Protein AF-A0A535S338-F1 (afdb_monomer_lite)

Radius of gyration: 19.06 Å; chains: 1; bounding box: 44×54×46 Å

Secondary structure (DSSP, 8-state):
----------HHHHHHHHHHHHHTT--SEEEEEEES--S---TT-HHHHHTTT--PPPPPHHHHHHHHHHHHHHT--EEEEEES-GGGGHHHHHHHHHHHHHTT-EEEEEE-STT--PPTTTSTTEEEEEE--SSHHHHHHHT-EETTTTEEHHHHHHHHHTT-TTEEEE----TTTTTS---TT-GGGGS-EE-TTS-EE---TT-TT--TTS---HHHHHHHHHHHT-HHHHTT--

Structure (mmCIF, N/CA/C/O backbone):
data_AF-A0A535S338-F1
#
_entry.id   AF-A0A535S338-F1
#
loop_
_atom_site.group_PDB
_atom_site.id
_atom_site.type_symbol
_atom_site.label_atom_id
_atom_site.label_alt_id
_atom_site.label_comp_id
_atom_site.label_asym_id
_atom_site.label_entity_id
_atom_site.label_seq_id
_atom_site.pdbx_PDB_ins_code
_atom_site.Cartn_x
_atom_site.Cartn_y
_atom_site.Cartn_z
_atom_site.occupancy
_atom_site.B_iso_or_equiv
_atom_site.auth_seq_id
_atom_site.auth_comp_id
_atom_site.auth_asym_id
_atom_site.auth_atom_id
_atom_site.pdbx_PDB_model_num
ATOM 1 N N . MET A 1 1 ? -2.865 -36.374 25.798 1.00 32.81 1 MET A N 1
ATOM 2 C CA . MET A 1 1 ? -2.861 -35.028 26.410 1.00 32.81 1 MET A CA 1
ATOM 3 C C . MET A 1 1 ? -3.926 -34.202 25.699 1.00 32.81 1 MET A C 1
ATOM 5 O O . MET A 1 1 ? -3.938 -34.186 24.476 1.00 32.81 1 MET A O 1
ATOM 9 N N . LYS A 1 2 ? -4.914 -33.691 26.443 1.00 25.09 2 LYS A N 1
ATOM 10 C CA . LYS A 1 2 ? -6.114 -33.030 25.906 1.00 25.09 2 LYS A CA 1
ATOM 11 C C . LYS A 1 2 ? -5.721 -31.707 25.240 1.00 25.09 2 LYS A C 1
ATOM 13 O O . LYS A 1 2 ? -5.134 -30.851 25.890 1.00 25.09 2 LYS A O 1
ATOM 18 N N . TRP A 1 3 ? -6.045 -31.568 23.961 1.00 24.05 3 TRP A N 1
ATOM 19 C CA . TRP A 1 3 ? -5.834 -30.353 23.181 1.00 24.05 3 TRP A CA 1
ATOM 20 C C . TRP A 1 3 ? -6.847 -29.293 23.627 1.00 24.05 3 TRP A C 1
ATOM 22 O O . TRP A 1 3 ? -8.043 -29.445 23.384 1.00 24.05 3 TRP A O 1
ATOM 32 N N . SER A 1 4 ? -6.395 -28.241 24.316 1.00 28.64 4 SER A N 1
ATOM 33 C CA . SER A 1 4 ? -7.237 -27.080 24.611 1.00 28.64 4 SER A CA 1
ATOM 34 C C . SER A 1 4 ? -7.263 -26.161 23.389 1.00 28.64 4 SER A C 1
ATOM 36 O O . SER A 1 4 ? -6.314 -25.427 23.116 1.00 28.64 4 SER A O 1
ATOM 38 N N . THR A 1 5 ? -8.354 -26.221 22.638 1.00 34.78 5 THR A N 1
ATOM 39 C CA . THR A 1 5 ? -8.668 -25.315 21.533 1.00 34.78 5 THR A CA 1
ATOM 40 C C . THR A 1 5 ? -8.962 -23.913 22.077 1.00 34.78 5 THR A C 1
ATOM 42 O O . THR A 1 5 ? -10.047 -23.675 22.606 1.00 34.78 5 THR A O 1
ATOM 45 N N . ASN A 1 6 ? -8.017 -22.979 21.951 1.00 34.41 6 ASN A N 1
ATOM 46 C CA . ASN A 1 6 ? -8.313 -21.544 22.052 1.00 34.41 6 ASN A CA 1
ATOM 47 C C . ASN A 1 6 ? -8.898 -21.073 20.702 1.00 34.41 6 ASN A C 1
ATOM 49 O O . ASN A 1 6 ? -8.512 -21.600 19.655 1.00 34.41 6 ASN A O 1
ATOM 53 N N . PRO A 1 7 ? -9.867 -20.144 20.684 1.00 41.91 7 PRO A N 1
ATOM 54 C CA . PRO A 1 7 ? -10.940 -20.169 19.712 1.00 41.91 7 PRO A CA 1
ATOM 55 C C . PRO A 1 7 ? -10.502 -19.475 18.429 1.00 41.91 7 PRO A C 1
ATOM 57 O O . PRO A 1 7 ? -10.406 -18.251 18.346 1.00 41.91 7 PRO A O 1
ATOM 60 N N . VAL A 1 8 ? -10.305 -20.260 17.377 1.00 45.19 8 VAL A N 1
ATOM 61 C CA . VAL A 1 8 ? -10.686 -19.781 16.052 1.00 45.19 8 VAL A CA 1
ATOM 62 C C . VAL A 1 8 ? -12.183 -19.522 16.175 1.00 45.19 8 VAL A C 1
ATOM 64 O O . VAL A 1 8 ? -12.925 -20.455 16.486 1.00 45.19 8 VAL A O 1
ATOM 67 N N . LEU A 1 9 ? -12.622 -18.262 16.060 1.00 43.53 9 LEU A N 1
ATOM 68 C CA . LEU A 1 9 ? -14.045 -17.942 15.946 1.00 43.53 9 LEU A CA 1
ATOM 69 C C . LEU A 1 9 ? -14.615 -18.928 14.936 1.00 43.53 9 LEU A C 1
ATOM 71 O O . LEU A 1 9 ? -14.209 -18.925 13.774 1.00 43.53 9 LEU A O 1
ATOM 75 N N . SER A 1 10 ? -15.453 -19.844 15.423 1.00 47.91 10 SER A N 1
ATOM 76 C CA . SER A 1 10 ? -15.969 -20.920 14.594 1.00 47.91 10 SER A CA 1
ATOM 77 C C . SER A 1 10 ? -16.550 -20.291 13.326 1.00 47.91 10 SER A C 1
ATOM 79 O O . SER A 1 10 ? -17.148 -19.217 13.381 1.00 47.91 10 SER A O 1
ATOM 81 N N . PHE A 1 11 ? -16.357 -20.924 12.171 1.00 53.56 11 PHE A N 1
ATOM 82 C CA . PHE A 1 11 ? -16.900 -20.478 10.881 1.00 53.56 11 PHE A CA 1
ATOM 83 C C . PHE A 1 11 ? -18.348 -19.903 10.951 1.00 53.56 11 PHE A C 1
ATOM 85 O O . PHE A 1 11 ? -18.631 -18.904 10.281 1.00 53.56 11 PHE A O 1
ATOM 92 N N . PRO A 1 12 ? -19.259 -20.439 11.799 1.00 57.72 12 PRO A N 1
ATOM 93 C CA . PRO A 1 12 ? -20.565 -19.839 12.094 1.00 57.72 12 PRO A CA 1
ATOM 94 C C . PRO A 1 12 ? -20.541 -18.410 12.664 1.00 57.72 12 PRO A C 1
ATOM 96 O O . PRO A 1 12 ? -21.378 -17.594 12.289 1.00 57.72 12 PRO A O 1
ATOM 99 N N . LEU A 1 13 ? -19.602 -18.081 13.554 1.00 58.56 13 LEU A N 1
ATOM 100 C CA . LEU A 1 13 ? -19.488 -16.767 14.198 1.00 58.56 13 LEU A CA 1
ATOM 101 C C . LEU A 1 13 ? -18.975 -15.693 13.235 1.00 58.56 13 LEU A C 1
ATOM 103 O O . LEU A 1 13 ? -19.454 -14.562 13.284 1.00 58.56 13 LEU A O 1
ATOM 107 N N . ILE A 1 14 ? -18.070 -16.047 12.318 1.00 61.25 14 ILE A N 1
ATOM 108 C CA . ILE A 1 14 ? -17.646 -15.153 11.228 1.00 61.25 14 ILE A CA 1
ATOM 109 C C . ILE A 1 14 ? -18.831 -14.877 10.295 1.00 61.25 14 ILE A C 1
ATOM 111 O O . ILE A 1 14 ? -19.114 -13.721 9.987 1.00 61.25 14 ILE A O 1
ATOM 115 N N . ARG A 1 15 ? -19.595 -15.913 9.913 1.00 64.62 15 ARG A N 1
ATOM 116 C CA . ARG A 1 15 ? -20.828 -15.741 9.124 1.00 64.62 15 ARG A CA 1
ATOM 117 C C . ARG A 1 15 ? -21.867 -14.881 9.837 1.00 64.62 15 ARG A C 1
ATOM 119 O O . ARG A 1 15 ? -22.491 -14.042 9.199 1.00 64.62 15 ARG A O 1
ATOM 126 N N . LEU A 1 16 ? -22.034 -15.053 11.147 1.00 67.50 16 LEU A N 1
ATOM 127 C CA . LEU A 1 16 ? -22.943 -14.236 11.946 1.00 67.50 16 LEU A CA 1
ATOM 128 C C . LEU A 1 16 ? -22.477 -12.776 12.016 1.00 67.50 16 LEU A C 1
ATOM 130 O O . LEU A 1 16 ? -23.304 -11.875 11.914 1.00 67.50 16 LEU A O 1
ATOM 134 N N . ALA A 1 17 ? -21.173 -12.530 12.159 1.00 65.31 17 ALA A N 1
ATOM 135 C CA . ALA A 1 17 ? -20.603 -11.186 12.156 1.00 65.31 17 ALA A CA 1
ATOM 136 C C . ALA A 1 17 ? -20.783 -10.492 10.795 1.00 65.31 17 ALA A C 1
ATOM 138 O O . ALA A 1 17 ? -21.220 -9.343 10.763 1.00 65.31 17 ALA A O 1
ATOM 139 N N . LEU A 1 18 ? -20.533 -11.201 9.687 1.00 65.44 18 LEU A N 1
ATOM 140 C CA . LEU A 1 18 ? -20.769 -10.707 8.324 1.00 65.44 18 LEU A CA 1
ATOM 141 C C . LEU A 1 18 ? -22.258 -10.426 8.079 1.00 65.44 18 LEU A C 1
ATOM 143 O O . LEU A 1 18 ? -22.614 -9.328 7.662 1.00 65.44 18 LEU A O 1
ATOM 147 N N . TRP A 1 19 ? -23.141 -11.355 8.452 1.00 67.00 19 TRP A N 1
ATOM 148 C CA . TRP A 1 19 ? -24.592 -11.176 8.345 1.00 67.00 19 TRP A CA 1
ATOM 149 C C . TRP A 1 19 ? -25.104 -10.004 9.195 1.00 67.00 19 TRP A C 1
ATOM 151 O O . TRP A 1 19 ? -25.947 -9.226 8.752 1.00 67.00 19 TRP A O 1
ATOM 161 N N . GLN A 1 20 ? -24.590 -9.828 10.418 1.00 62.34 20 GLN A N 1
ATOM 162 C CA . GLN A 1 20 ? -24.934 -8.675 11.253 1.00 62.34 20 GLN A CA 1
ATOM 163 C C . GLN A 1 20 ? -24.392 -7.365 10.674 1.00 62.34 20 GLN A C 1
ATOM 165 O O . GLN A 1 20 ? -25.070 -6.344 10.792 1.00 62.34 20 GLN A O 1
ATOM 170 N N . ALA A 1 21 ? -23.205 -7.374 10.062 1.00 64.44 21 ALA A N 1
ATOM 171 C CA . ALA A 1 21 ? -22.640 -6.210 9.386 1.00 64.44 21 ALA A CA 1
ATOM 172 C C . ALA A 1 21 ? -23.494 -5.799 8.175 1.00 64.44 21 ALA A C 1
ATOM 174 O O . ALA A 1 21 ? -23.860 -4.626 8.070 1.00 64.44 21 ALA A O 1
ATOM 175 N N . GLU A 1 22 ? -23.904 -6.760 7.342 1.00 66.56 22 GLU A N 1
ATOM 176 C CA . GLU A 1 22 ? -24.803 -6.549 6.200 1.00 66.56 22 GLU A CA 1
ATOM 177 C C . GLU A 1 22 ? -26.181 -6.046 6.649 1.00 66.56 22 GLU A C 1
ATOM 179 O O . GLU A 1 22 ? -26.645 -4.995 6.204 1.00 66.56 22 GLU A O 1
ATOM 184 N N . LYS A 1 23 ? -26.818 -6.733 7.608 1.00 68.12 23 LYS A N 1
ATOM 185 C CA . LYS A 1 23 ? -28.174 -6.399 8.067 1.00 68.12 23 LYS A CA 1
ATOM 186 C C . LYS A 1 23 ? -28.236 -5.077 8.835 1.00 68.12 23 LYS A C 1
ATOM 188 O O . LYS A 1 23 ? -29.243 -4.376 8.765 1.00 68.12 23 LYS A O 1
ATOM 193 N N . ARG A 1 24 ? -27.171 -4.711 9.562 1.00 66.44 24 ARG A N 1
ATOM 194 C CA . ARG A 1 24 ? -27.081 -3.433 10.295 1.00 66.44 24 ARG A CA 1
ATOM 195 C C . ARG A 1 24 ? -26.400 -2.314 9.501 1.00 66.44 24 ARG A C 1
ATOM 197 O O . ARG A 1 24 ? -26.227 -1.231 10.057 1.00 66.44 24 ARG A O 1
ATOM 204 N N . LYS A 1 25 ? -26.019 -2.548 8.237 1.00 67.94 25 LYS A N 1
ATOM 205 C CA . LYS A 1 25 ? -25.300 -1.584 7.380 1.00 67.94 25 LYS A CA 1
ATOM 206 C C . LYS A 1 25 ? -24.066 -0.982 8.074 1.00 67.94 25 LYS A C 1
ATOM 208 O O . LYS A 1 25 ? -23.826 0.226 8.004 1.00 67.94 25 LYS A O 1
ATOM 213 N N . ARG A 1 26 ? -23.314 -1.814 8.803 1.00 73.31 26 ARG A N 1
ATOM 214 C CA . ARG A 1 26 ? -22.102 -1.403 9.528 1.00 73.31 26 ARG A CA 1
ATOM 215 C C . ARG A 1 26 ? -20.883 -1.785 8.691 1.00 73.31 26 ARG A C 1
ATOM 217 O O . ARG A 1 26 ? -20.565 -2.971 8.644 1.00 73.31 26 ARG A O 1
ATOM 224 N N . PRO A 1 27 ? -20.211 -0.830 8.025 1.00 78.88 27 PRO A N 1
ATOM 225 C CA . PRO A 1 27 ? -19.015 -1.158 7.265 1.00 78.88 27 PRO A CA 1
ATOM 226 C C . PRO A 1 27 ? -17.934 -1.637 8.236 1.00 78.88 27 PRO A C 1
ATOM 228 O O . PRO A 1 27 ? -17.641 -0.955 9.213 1.00 78.88 27 PRO A O 1
ATOM 231 N N . LEU A 1 28 ? -17.365 -2.817 7.992 1.00 84.12 28 LEU A N 1
ATOM 232 C CA . LEU A 1 28 ? -16.195 -3.301 8.734 1.00 84.12 28 LEU A CA 1
ATOM 233 C C . LEU A 1 28 ? -14.912 -2.613 8.242 1.00 84.12 28 LEU A C 1
ATOM 235 O O . LEU A 1 28 ? -13.992 -2.355 9.023 1.00 84.12 28 LEU A O 1
ATOM 239 N N . ILE A 1 29 ? -14.890 -2.299 6.947 1.00 88.12 29 ILE A N 1
ATOM 240 C CA . ILE A 1 29 ? -13.764 -1.740 6.208 1.00 88.12 29 ILE A CA 1
ATOM 241 C C . ILE A 1 29 ? -14.199 -0.406 5.598 1.00 88.12 29 ILE A C 1
ATOM 243 O O . ILE A 1 29 ? -15.296 -0.313 5.046 1.00 88.12 29 ILE A O 1
ATOM 247 N N . ALA A 1 30 ? -13.336 0.603 5.677 1.00 90.06 30 ALA A N 1
ATOM 248 C CA . ALA A 1 30 ? -13.483 1.852 4.941 1.00 90.06 30 ALA A CA 1
ATOM 249 C C . ALA A 1 30 ? -12.208 2.150 4.154 1.00 90.06 30 ALA A C 1
ATOM 251 O O . ALA A 1 30 ? -11.110 1.961 4.675 1.00 90.06 30 ALA A O 1
ATOM 252 N N . SER A 1 31 ? -12.367 2.650 2.931 1.00 93.12 31 SER A N 1
ATOM 253 C CA . SER A 1 31 ? -11.277 3.193 2.122 1.00 93.12 31 SER A CA 1
ATOM 254 C C . SER A 1 31 ? -11.396 4.709 2.090 1.00 93.12 31 SER A C 1
ATOM 256 O O . SER A 1 31 ? -12.451 5.236 1.743 1.00 93.12 31 SER A O 1
ATOM 258 N N . ILE A 1 32 ? -10.332 5.396 2.490 1.00 94.38 32 ILE A N 1
ATOM 259 C CA . ILE A 1 32 ? -10.230 6.850 2.527 1.00 94.38 32 ILE A CA 1
ATOM 260 C C . ILE A 1 32 ? -9.194 7.255 1.483 1.00 94.38 32 ILE A C 1
ATOM 262 O O . ILE A 1 32 ? -8.032 6.847 1.557 1.00 94.38 32 ILE A O 1
ATOM 266 N N . ASN A 1 33 ? -9.635 8.055 0.517 1.00 93.25 33 ASN A N 1
ATOM 267 C CA . ASN A 1 33 ? -8.760 8.661 -0.475 1.00 93.25 33 ASN A CA 1
ATOM 268 C C . ASN A 1 33 ? -8.026 9.818 0.199 1.00 93.25 33 ASN A C 1
ATOM 270 O O . ASN A 1 33 ? -8.648 10.801 0.592 1.00 93.25 33 ASN A O 1
ATOM 274 N N . VAL A 1 34 ? -6.719 9.669 0.385 1.00 93.88 34 VAL A N 1
ATOM 275 C CA . VAL A 1 34 ? -5.881 10.673 1.051 1.00 93.88 34 VAL A CA 1
ATOM 276 C C . VAL A 1 34 ? -5.618 11.851 0.125 1.00 93.88 34 VAL A C 1
ATOM 278 O O . VAL A 1 34 ? -5.618 12.998 0.560 1.00 93.88 34 VAL A O 1
ATOM 281 N N . VAL A 1 35 ? -5.357 11.546 -1.145 1.00 90.69 35 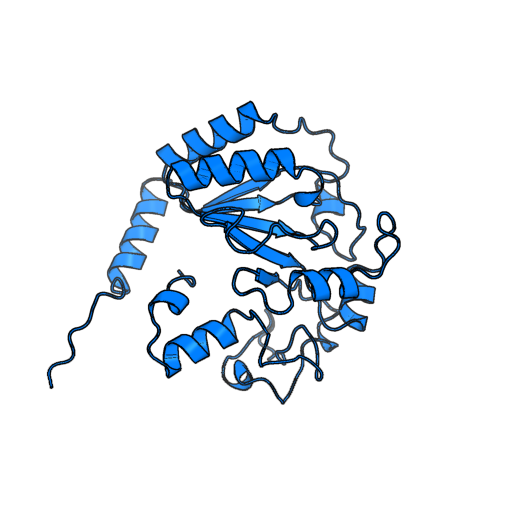VAL A N 1
ATOM 282 C CA . VAL A 1 35 ? -4.864 12.499 -2.134 1.00 90.69 35 VAL A CA 1
ATOM 283 C C . VAL A 1 35 ? -5.162 11.978 -3.540 1.00 90.69 35 VAL A C 1
ATOM 285 O O . VAL A 1 35 ? -5.090 10.766 -3.777 1.00 90.69 35 VAL A O 1
ATOM 288 N N . ASN A 1 36 ? -5.463 12.868 -4.489 1.00 89.06 36 ASN A N 1
ATOM 289 C CA . ASN A 1 36 ? -5.729 12.466 -5.879 1.00 89.06 36 ASN A CA 1
ATOM 290 C C . ASN A 1 36 ? -4.453 12.368 -6.729 1.00 89.06 36 ASN A C 1
ATOM 292 O O . ASN A 1 36 ? -4.384 11.560 -7.660 1.00 89.06 36 ASN A O 1
ATOM 296 N N . ARG A 1 37 ? -3.422 13.155 -6.400 1.00 87.62 37 ARG A N 1
ATOM 297 C CA . ARG A 1 37 ? -2.137 13.174 -7.118 1.00 87.62 37 ARG A CA 1
ATOM 298 C C . ARG A 1 37 ? -1.281 11.939 -6.824 1.00 87.62 37 ARG A C 1
ATOM 300 O O . ARG A 1 37 ? -1.300 11.375 -5.735 1.00 87.62 37 ARG A O 1
ATOM 307 N N . CYS A 1 38 ? -0.496 11.541 -7.820 1.00 91.50 38 CYS A N 1
ATOM 308 C CA . CYS A 1 38 ? 0.479 10.455 -7.748 1.00 91.50 38 CYS A CA 1
ATOM 309 C C . CYS A 1 38 ? 1.743 10.870 -8.511 1.00 91.50 38 CYS A C 1
ATOM 311 O O . CYS A 1 38 ? 1.644 11.562 -9.524 1.00 91.50 38 CYS A O 1
ATOM 313 N N . ASN A 1 39 ? 2.916 10.425 -8.062 1.00 92.12 39 ASN A N 1
ATOM 314 C CA . ASN A 1 39 ? 4.194 10.650 -8.746 1.00 92.12 39 ASN A CA 1
ATOM 315 C C . ASN A 1 39 ? 4.427 9.719 -9.951 1.00 92.12 39 ASN A C 1
ATOM 317 O O . ASN A 1 39 ? 5.327 9.972 -10.747 1.00 92.12 39 ASN A O 1
ATOM 321 N N . LEU A 1 40 ? 3.631 8.654 -10.105 1.00 93.25 40 LEU A N 1
ATOM 322 C CA . LEU A 1 40 ? 3.783 7.663 -11.175 1.00 93.25 40 LEU A CA 1
ATOM 323 C C . LEU A 1 40 ? 2.668 7.761 -12.228 1.00 93.25 40 LEU A C 1
ATOM 325 O O . LEU A 1 40 ? 1.599 8.326 -11.993 1.00 93.25 40 LEU A O 1
ATOM 329 N N . HIS A 1 41 ? 2.905 7.164 -13.398 1.00 91.19 41 HIS A N 1
ATOM 330 C CA . HIS A 1 41 ? 1.938 7.031 -14.498 1.00 91.19 41 HIS A CA 1
ATOM 331 C C . HIS A 1 41 ? 1.798 5.560 -14.909 1.00 91.19 41 HIS A C 1
ATOM 333 O O . HIS A 1 41 ? 2.089 5.183 -16.042 1.00 91.19 41 HIS A O 1
ATOM 339 N N . CYS A 1 42 ? 1.404 4.707 -13.958 1.00 91.88 42 CYS A N 1
ATOM 340 C CA . CYS A 1 42 ? 1.402 3.261 -14.165 1.00 91.88 42 CYS A CA 1
ATOM 341 C C . CYS A 1 42 ? 0.488 2.835 -15.329 1.00 91.88 42 CYS A C 1
ATOM 343 O O . CYS A 1 42 ? -0.644 3.312 -15.472 1.00 91.88 42 CYS A O 1
ATOM 345 N N . ALA A 1 43 ? 0.945 1.864 -16.115 1.00 89.62 43 ALA A N 1
ATOM 346 C CA . ALA A 1 43 ? 0.170 1.252 -17.178 1.00 89.62 43 ALA A CA 1
ATOM 347 C C . ALA A 1 43 ? -1.074 0.555 -16.600 1.00 89.62 43 ALA A C 1
ATOM 349 O O . ALA A 1 43 ? -0.984 -0.308 -15.730 1.00 89.62 43 ALA A O 1
ATOM 350 N N . GLY A 1 44 ? -2.258 0.940 -17.087 1.00 83.12 44 GLY A N 1
ATOM 351 C CA . GLY A 1 44 ? -3.527 0.380 -16.611 1.00 83.12 44 GLY A CA 1
ATOM 352 C C . GLY A 1 44 ? -4.012 0.927 -15.262 1.00 83.12 44 GLY A C 1
ATOM 353 O O . GLY A 1 44 ? -4.953 0.368 -14.704 1.00 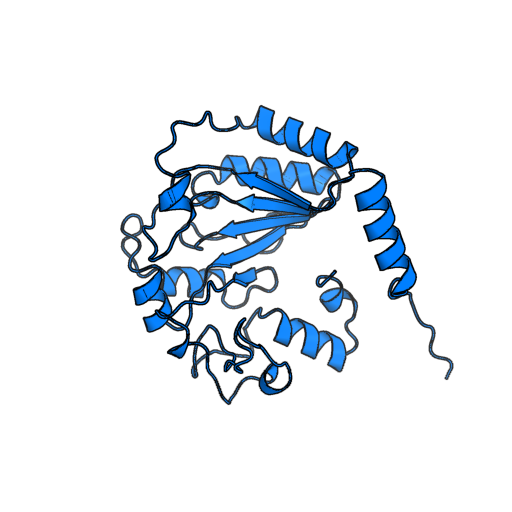83.12 44 GLY A O 1
ATOM 354 N N . CYS A 1 45 ? -3.426 2.015 -14.749 1.00 87.12 45 CYS A N 1
ATOM 355 C CA . CYS A 1 45 ? -3.880 2.658 -13.516 1.00 87.12 45 CYS A CA 1
ATOM 356 C C . CYS A 1 45 ? -5.326 3.156 -13.647 1.00 87.12 45 CYS A C 1
ATOM 358 O O . CYS A 1 45 ? -5.596 4.077 -14.421 1.00 87.12 45 CYS A O 1
ATOM 360 N N . TYR A 1 46 ? -6.250 2.574 -12.876 1.00 81.81 46 TYR A N 1
ATOM 361 C CA . TYR A 1 46 ? -7.636 3.046 -12.843 1.00 81.81 46 TYR A CA 1
ATOM 362 C C . TYR A 1 46 ? -7.707 4.480 -12.301 1.00 81.81 46 TYR A C 1
ATOM 364 O O . TYR A 1 46 ? -8.380 5.313 -12.891 1.00 81.81 46 TYR A O 1
ATOM 372 N N . TRP A 1 47 ? -6.906 4.800 -11.279 1.00 83.75 47 TRP A N 1
ATOM 373 C CA . TRP A 1 47 ? -6.891 6.115 -10.634 1.00 83.75 47 TRP A CA 1
ATOM 374 C C . TRP A 1 47 ? -6.565 7.255 -11.599 1.00 83.75 47 TRP A C 1
ATOM 376 O O . TRP A 1 47 ? -7.228 8.286 -11.607 1.00 83.75 47 TRP A O 1
ATOM 386 N N . THR A 1 48 ? -5.565 7.056 -12.465 1.00 79.62 48 THR A N 1
ATOM 387 C CA . THR A 1 48 ? -5.205 8.049 -13.493 1.00 79.62 48 THR A CA 1
ATOM 388 C C . THR A 1 48 ? -6.323 8.247 -14.515 1.00 79.62 48 THR A C 1
ATOM 390 O O . THR A 1 48 ? -6.458 9.341 -15.040 1.00 79.62 48 THR A O 1
ATOM 393 N N . LYS A 1 49 ? -7.130 7.215 -14.784 1.00 74.00 49 LYS A N 1
ATOM 394 C CA . LYS A 1 49 ? -8.220 7.277 -15.764 1.00 74.00 49 LYS A CA 1
ATOM 395 C C . LYS A 1 49 ? -9.519 7.860 -15.215 1.00 74.00 49 LYS A C 1
ATOM 397 O O . LYS A 1 49 ? -10.341 8.277 -16.020 1.00 74.00 49 LYS A O 1
ATOM 402 N N . THR A 1 50 ? -9.739 7.803 -13.902 1.00 72.44 50 THR A N 1
ATOM 403 C CA . THR A 1 50 ? -11.042 8.141 -13.309 1.00 72.44 50 THR A CA 1
ATOM 404 C C . THR A 1 50 ? -10.992 9.270 -12.293 1.00 72.44 50 THR A C 1
ATOM 406 O O . THR A 1 50 ? -11.952 10.011 -12.212 1.00 72.44 50 THR A O 1
ATOM 409 N N . GLU A 1 51 ? -9.911 9.424 -11.522 1.00 73.38 51 GLU A N 1
ATOM 410 C CA . GLU A 1 51 ? -9.910 10.336 -10.362 1.00 73.38 51 GLU A CA 1
ATOM 411 C C . GLU A 1 51 ? -8.808 11.406 -10.409 1.00 73.38 51 GLU A C 1
ATOM 413 O O . GLU A 1 51 ? -8.959 12.471 -9.822 1.00 73.38 51 GLU A O 1
ATOM 418 N N . ARG A 1 52 ? -7.667 11.149 -11.069 1.00 73.25 52 ARG A N 1
ATOM 419 C CA . ARG A 1 52 ? -6.466 12.005 -10.955 1.00 73.25 52 ARG A CA 1
ATOM 420 C C . ARG A 1 52 ? -6.655 13.433 -11.476 1.00 73.25 52 ARG A C 1
ATOM 422 O O . ARG A 1 52 ? -6.003 14.337 -10.964 1.00 73.25 52 ARG A O 1
ATOM 429 N N . GLU A 1 53 ? -7.476 13.606 -12.506 1.00 70.56 53 GLU A N 1
ATOM 430 C CA . GLU A 1 53 ? -7.749 14.905 -13.138 1.00 70.56 53 GLU A CA 1
ATOM 431 C C . GLU A 1 53 ? -9.001 15.581 -12.571 1.00 70.56 53 GLU A C 1
ATOM 433 O O . GLU A 1 53 ? -9.315 16.709 -12.945 1.00 70.56 53 GLU A O 1
ATOM 438 N N . GLU A 1 54 ? -9.719 14.914 -11.666 1.00 71.81 54 GLU A N 1
ATOM 439 C CA . GLU A 1 54 ? -10.888 15.512 -11.046 1.00 71.81 54 GLU A CA 1
ATOM 440 C C . GLU A 1 54 ? -10.457 16.471 -9.933 1.00 71.81 54 GLU A C 1
ATOM 442 O O . GLU A 1 54 ? -9.805 16.079 -8.957 1.00 71.81 54 GLU A O 1
ATOM 447 N N . ASP A 1 55 ? -10.856 17.734 -10.083 1.00 67.44 55 ASP A N 1
ATOM 448 C CA . ASP A 1 55 ? -10.700 18.779 -9.074 1.00 67.44 55 ASP A CA 1
ATOM 449 C C . ASP A 1 55 ? -11.704 18.543 -7.938 1.00 67.44 55 ASP A C 1
ATOM 451 O O . ASP A 1 55 ? -12.792 19.119 -7.881 1.00 67.44 55 ASP A O 1
ATOM 455 N N . ARG A 1 56 ? -11.377 17.572 -7.082 1.00 73.12 56 ARG A N 1
ATOM 456 C CA . ARG A 1 56 ? -12.135 17.269 -5.871 1.00 73.12 56 ARG A CA 1
ATOM 457 C C . ARG A 1 56 ? -11.467 17.925 -4.682 1.00 73.12 56 ARG A C 1
ATOM 459 O O . ARG A 1 56 ? -10.255 17.837 -4.510 1.00 73.12 56 ARG A O 1
ATOM 466 N N . GLU A 1 57 ? -12.294 18.493 -3.818 1.00 80.62 57 GLU A N 1
ATOM 467 C CA . GLU A 1 57 ? -11.854 19.003 -2.528 1.00 80.62 57 GLU A CA 1
ATOM 468 C C . GLU A 1 57 ? -11.208 17.870 -1.707 1.00 80.62 57 GLU A C 1
ATOM 470 O O . GLU A 1 57 ? -11.834 16.841 -1.423 1.00 80.62 57 GLU A O 1
ATOM 475 N N . GLU A 1 58 ? -9.923 18.028 -1.377 1.00 85.19 58 GLU A N 1
ATOM 476 C CA . GLU A 1 58 ? -9.185 17.075 -0.546 1.00 85.19 58 GLU A CA 1
ATOM 477 C C . GLU A 1 58 ? -9.575 17.248 0.928 1.00 85.19 58 GLU A C 1
ATOM 479 O O . GLU A 1 58 ? -9.751 18.364 1.414 1.00 85.19 58 GLU A O 1
ATOM 484 N N . LEU A 1 59 ? -9.659 16.139 1.670 1.00 90.00 59 LEU A N 1
ATOM 485 C CA . LEU A 1 59 ? -9.920 16.196 3.109 1.00 90.00 59 LEU A CA 1
ATOM 486 C C . LEU A 1 59 ? -8.794 16.948 3.830 1.00 90.00 59 LEU A C 1
ATOM 488 O O . LEU A 1 59 ? -7.610 16.613 3.690 1.00 90.00 59 LEU A O 1
ATOM 492 N N . SER A 1 60 ? -9.178 17.912 4.668 1.00 93.81 60 SER A N 1
ATOM 493 C CA . SER A 1 60 ? -8.269 18.509 5.643 1.00 93.81 60 SER A CA 1
ATOM 494 C C . SER A 1 60 ? -7.826 17.475 6.689 1.00 93.81 60 SER A C 1
ATOM 496 O O . SER A 1 60 ? -8.413 16.393 6.830 1.00 93.81 60 SER A O 1
ATOM 498 N N . LEU A 1 61 ? -6.778 17.806 7.450 1.00 94.81 61 LEU A N 1
ATOM 499 C CA . LEU A 1 61 ? -6.296 16.976 8.558 1.00 94.81 61 LEU A CA 1
ATOM 500 C C . LEU A 1 61 ? -7.425 16.667 9.554 1.00 94.81 61 LEU A C 1
ATOM 502 O O . LEU A 1 61 ? -7.591 15.517 9.977 1.00 94.81 61 LEU A O 1
ATOM 506 N N . GLU A 1 62 ? -8.207 17.687 9.890 1.00 96.12 62 GLU A N 1
ATOM 507 C CA . GLU A 1 62 ? -9.297 17.657 10.857 1.00 96.12 62 GLU A CA 1
ATOM 508 C C . GLU A 1 62 ? -10.506 16.886 10.320 1.00 96.12 62 GLU A C 1
ATOM 510 O O . GLU A 1 62 ? -11.034 16.015 11.020 1.00 96.12 62 GLU A O 1
ATOM 515 N N . ASP A 1 63 ? -10.899 17.127 9.065 1.00 95.56 63 ASP A N 1
ATOM 516 C CA . ASP A 1 63 ? -12.036 16.439 8.443 1.00 95.56 63 ASP A CA 1
ATOM 517 C C . ASP A 1 63 ? -11.797 14.934 8.341 1.00 95.56 63 ASP A C 1
ATOM 519 O O . ASP A 1 63 ? -12.705 14.132 8.590 1.00 95.56 63 ASP A O 1
ATOM 523 N N . GLY A 1 64 ? -10.565 14.528 8.021 1.00 96.12 64 GLY A N 1
ATOM 524 C CA . GLY A 1 64 ? -10.185 13.120 7.997 1.00 96.12 64 GLY A CA 1
ATOM 525 C C . GLY A 1 64 ? -10.249 12.466 9.380 1.00 96.12 64 GLY A C 1
ATOM 526 O O . GLY A 1 64 ? -10.777 11.358 9.515 1.00 96.12 64 GLY A O 1
ATOM 527 N N . ALA A 1 65 ? -9.793 13.157 10.430 1.00 96.62 65 ALA A N 1
ATOM 528 C CA . ALA A 1 65 ? -9.876 12.657 11.803 1.00 96.62 65 ALA A CA 1
ATOM 529 C C . ALA A 1 65 ? -11.337 12.496 12.269 1.00 96.62 65 ALA A C 1
ATOM 531 O O . ALA A 1 65 ? -11.707 11.455 12.825 1.00 96.62 65 ALA A O 1
ATOM 532 N N . GLU A 1 66 ? -12.195 13.477 11.980 1.00 97.25 66 GLU A N 1
ATOM 533 C CA . GLU A 1 66 ? -13.622 13.393 12.303 1.00 97.25 66 GLU A CA 1
ATOM 534 C C . GLU A 1 66 ? -14.328 12.308 11.472 1.00 97.25 66 GLU A C 1
ATOM 536 O O . GLU A 1 66 ? -15.163 11.554 11.981 1.00 97.25 66 GLU A O 1
ATOM 541 N N . LEU A 1 67 ? -13.962 12.139 10.197 1.00 96.25 67 LEU A N 1
ATOM 542 C CA . LEU A 1 67 ? -14.449 11.032 9.374 1.00 96.25 67 LEU A CA 1
ATOM 543 C C . LEU A 1 67 ? -14.107 9.669 9.994 1.00 96.25 67 LEU A C 1
ATOM 545 O O . LEU A 1 67 ? -14.996 8.820 10.113 1.00 96.25 67 LEU A O 1
ATOM 549 N N . ILE A 1 68 ? -12.864 9.466 10.438 1.00 97.62 68 ILE A N 1
ATOM 550 C CA . ILE A 1 68 ? -12.420 8.231 11.105 1.00 97.62 68 ILE A CA 1
ATOM 551 C C . ILE A 1 68 ? -13.257 7.954 12.352 1.00 97.62 68 ILE A C 1
ATOM 553 O O . ILE A 1 68 ? -13.762 6.841 12.529 1.00 97.62 68 ILE A O 1
ATOM 557 N N . HIS A 1 69 ? -13.472 8.967 13.188 1.00 97.06 69 HIS A N 1
ATOM 558 C CA . HIS A 1 69 ? -14.280 8.852 14.397 1.00 97.06 69 HIS A CA 1
ATOM 559 C C . HIS A 1 69 ? -15.739 8.464 14.091 1.00 97.06 69 HIS A C 1
ATOM 561 O O . HIS A 1 69 ? -16.288 7.539 14.709 1.00 97.06 69 HIS A O 1
ATOM 567 N N . ARG A 1 70 ? -16.367 9.097 13.089 1.00 95.50 70 ARG A N 1
ATOM 568 C CA . ARG A 1 70 ? -17.728 8.751 12.635 1.00 95.50 70 ARG A CA 1
ATOM 569 C C . ARG A 1 70 ? -17.805 7.317 12.113 1.00 95.50 70 ARG A C 1
ATOM 571 O O . ARG A 1 70 ? -18.710 6.565 12.488 1.00 95.50 70 ARG A O 1
ATOM 578 N N . LEU A 1 71 ? -16.850 6.906 11.282 1.00 94.31 71 LEU A N 1
ATOM 579 C CA . LEU A 1 71 ? -16.774 5.552 10.728 1.00 94.31 71 LEU A CA 1
ATOM 580 C C . LEU A 1 71 ? -16.551 4.496 11.817 1.00 94.31 71 LEU A C 1
ATOM 582 O O . LEU A 1 71 ? -17.192 3.438 11.792 1.00 94.31 71 LEU A O 1
ATOM 586 N N . TRP A 1 72 ? -15.711 4.794 12.811 1.00 94.12 72 TRP A N 1
ATOM 587 C CA . TRP A 1 72 ? -15.470 3.932 13.965 1.00 94.12 72 TRP A CA 1
ATOM 588 C C . TRP A 1 72 ? -16.747 3.679 14.773 1.00 94.12 72 TRP A C 1
ATOM 590 O O . TRP A 1 72 ? -17.072 2.522 15.076 1.00 94.12 72 TRP A O 1
ATOM 600 N N .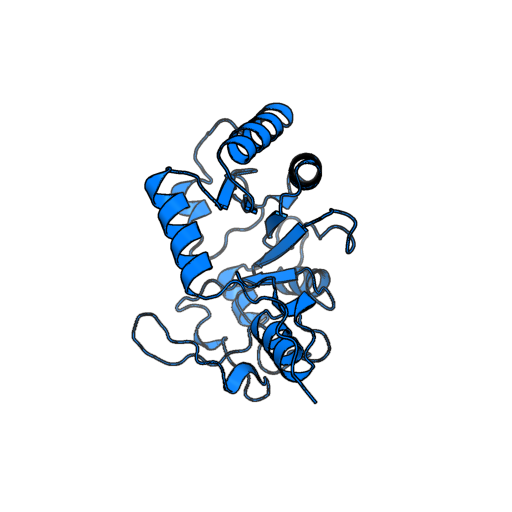 LYS A 1 73 ? -17.514 4.738 15.078 1.00 93.69 73 LYS A N 1
ATOM 601 C CA . LYS A 1 73 ? -18.818 4.634 15.761 1.00 93.69 73 LYS A CA 1
ATOM 602 C C . LYS A 1 73 ? -19.797 3.760 14.974 1.00 93.69 73 LYS A C 1
ATOM 604 O O . LYS A 1 73 ? -20.512 2.939 15.552 1.00 93.69 73 LYS A O 1
ATOM 609 N N . ARG A 1 74 ? -19.763 3.844 13.641 1.00 89.25 74 ARG A N 1
ATOM 610 C CA . ARG A 1 74 ? -20.582 3.012 12.743 1.00 89.25 74 ARG A CA 1
ATOM 611 C C . ARG A 1 74 ? -20.115 1.560 12.633 1.00 89.25 74 ARG A C 1
ATOM 613 O O . ARG A 1 74 ? -20.879 0.734 12.147 1.00 89.25 74 ARG A O 1
ATOM 620 N N . GLY A 1 75 ? -18.963 1.197 13.194 1.00 86.75 75 GLY A N 1
ATOM 621 C CA . GLY A 1 75 ? -18.476 -0.187 13.268 1.00 86.75 75 GLY A CA 1
ATOM 622 C C . GLY A 1 75 ? -17.241 -0.483 12.423 1.00 86.75 75 GLY A C 1
ATOM 623 O O . GLY A 1 75 ? -16.784 -1.621 12.443 1.00 86.75 75 GLY A O 1
ATOM 624 N N . THR A 1 76 ? -16.674 0.518 11.748 1.00 88.94 76 THR A N 1
ATOM 625 C CA . THR A 1 76 ? -15.438 0.347 10.975 1.00 88.94 76 THR A CA 1
ATOM 626 C C . THR A 1 76 ? -14.295 -0.012 11.910 1.00 88.94 76 THR A C 1
ATOM 628 O O . THR A 1 76 ? -14.132 0.599 12.972 1.00 88.94 76 THR A O 1
ATOM 631 N N . ARG A 1 77 ? -13.509 -1.020 11.531 1.00 91.00 77 ARG A N 1
ATOM 632 C CA . ARG A 1 77 ? -12.328 -1.481 12.273 1.00 91.00 77 ARG A CA 1
ATOM 633 C C . ARG A 1 77 ? -11.068 -1.494 11.420 1.00 91.00 77 ARG A C 1
ATOM 635 O O . ARG A 1 77 ? -9.976 -1.493 11.989 1.00 91.00 77 ARG A O 1
ATOM 642 N N . HIS A 1 78 ? -11.197 -1.502 10.096 1.00 90.69 78 HIS A N 1
ATOM 643 C CA . HIS A 1 78 ? -10.070 -1.473 9.168 1.00 90.69 78 HIS A CA 1
ATOM 644 C C . HIS A 1 78 ? -10.188 -0.263 8.250 1.00 90.69 78 HIS A C 1
ATOM 646 O O . HIS A 1 78 ? -11.216 -0.066 7.603 1.00 90.69 78 HIS A O 1
ATOM 652 N N . PHE A 1 79 ? -9.135 0.543 8.220 1.00 96.88 79 PHE A N 1
ATOM 653 C CA . PHE A 1 79 ? -9.080 1.791 7.475 1.00 96.88 79 PHE A CA 1
ATOM 654 C C . PHE A 1 79 ? -7.983 1.683 6.429 1.00 96.88 79 PHE A C 1
ATOM 656 O O . PHE A 1 79 ? -6.807 1.572 6.769 1.00 96.88 79 PHE A O 1
ATOM 663 N N . PHE A 1 80 ? -8.381 1.676 5.165 1.00 97.69 80 PHE A N 1
ATOM 664 C CA . PHE A 1 80 ? -7.475 1.720 4.035 1.00 97.69 80 PHE A CA 1
ATOM 665 C C . PHE A 1 80 ? -7.217 3.177 3.672 1.00 97.69 80 PHE A C 1
ATOM 667 O O . PHE A 1 80 ? -8.155 3.911 3.375 1.00 97.69 80 PHE A O 1
ATOM 674 N N . PHE A 1 81 ? -5.956 3.582 3.675 1.00 97.81 81 PHE A N 1
ATOM 675 C CA . PHE A 1 81 ? -5.518 4.868 3.152 1.00 97.81 81 PHE A CA 1
ATOM 676 C C . PHE A 1 81 ? -4.997 4.641 1.735 1.00 97.81 81 PHE A C 1
ATOM 678 O O . PHE A 1 81 ? -4.001 3.936 1.543 1.00 97.81 81 PHE A O 1
ATOM 685 N N . ILE A 1 82 ? -5.737 5.164 0.756 1.00 94.81 82 ILE A N 1
ATOM 686 C CA . ILE A 1 82 ? -5.536 4.950 -0.684 1.00 94.81 82 ILE A CA 1
ATOM 687 C C . ILE A 1 82 ? -5.570 6.289 -1.432 1.00 94.81 82 ILE A C 1
ATOM 689 O O . ILE A 1 82 ? -5.667 7.348 -0.814 1.00 94.81 82 ILE A O 1
ATOM 693 N N . GLY A 1 83 ? -5.507 6.251 -2.759 1.00 91.06 83 GLY A N 1
ATOM 694 C CA . GLY A 1 83 ? -5.655 7.417 -3.621 1.00 91.06 83 GLY A CA 1
ATOM 695 C C . GLY A 1 83 ? -4.703 7.321 -4.801 1.00 91.06 83 GLY A C 1
ATOM 696 O O . GLY A 1 83 ? -4.512 6.237 -5.356 1.00 91.06 83 GLY A O 1
ATOM 697 N N . GLY A 1 84 ? -4.065 8.442 -5.128 1.00 92.00 84 GLY A N 1
ATOM 698 C CA . GLY A 1 84 ? -2.904 8.468 -6.007 1.00 92.00 84 GLY A CA 1
ATOM 699 C C . GLY A 1 84 ? -1.683 7.854 -5.316 1.00 92.00 84 GLY A C 1
ATOM 700 O O . GLY A 1 84 ? -1.440 6.658 -5.442 1.00 92.00 84 GLY A O 1
ATOM 701 N N . GLU A 1 85 ? -0.910 8.655 -4.582 1.00 95.38 85 GLU A N 1
ATOM 702 C CA . GLU A 1 85 ? 0.129 8.143 -3.674 1.00 95.38 85 GLU A CA 1
ATOM 703 C C . GLU A 1 85 ? -0.028 8.740 -2.267 1.00 95.38 85 GLU A C 1
ATOM 705 O O . GLU A 1 85 ? 0.427 9.856 -2.032 1.00 95.38 85 GLU A O 1
ATOM 710 N N . PRO A 1 86 ? -0.633 8.014 -1.307 1.00 96.31 86 PRO A N 1
ATOM 711 C CA . PRO A 1 86 ? -0.882 8.527 0.042 1.00 96.31 86 PRO A CA 1
ATOM 712 C C . PRO A 1 86 ? 0.355 9.068 0.757 1.00 96.31 86 PRO A C 1
ATOM 714 O O . PRO A 1 86 ? 0.254 10.027 1.519 1.00 96.31 86 PRO A O 1
ATOM 717 N N . MET A 1 87 ? 1.528 8.476 0.522 1.00 97.06 87 MET A N 1
ATOM 718 C CA . MET A 1 87 ? 2.749 8.855 1.230 1.00 97.06 87 MET A CA 1
ATOM 719 C C . MET A 1 87 ? 3.330 10.203 0.775 1.00 97.06 87 MET A C 1
ATOM 721 O O . MET A 1 87 ? 4.245 10.695 1.435 1.00 97.06 87 MET A O 1
ATOM 725 N N . THR A 1 88 ? 2.783 10.846 -0.270 1.00 94.88 88 THR A N 1
ATOM 726 C CA . THR A 1 88 ? 3.075 12.265 -0.554 1.00 94.88 88 THR A CA 1
ATOM 727 C C . THR A 1 88 ? 2.526 13.175 0.547 1.00 94.88 88 THR A C 1
ATOM 729 O O . THR A 1 88 ? 3.092 14.229 0.809 1.00 94.88 88 THR A O 1
ATOM 732 N N . GLU A 1 89 ? 1.456 12.749 1.226 1.00 95.44 89 GLU A N 1
ATOM 733 C CA . GLU A 1 89 ? 0.792 13.456 2.324 1.00 95.44 89 GLU A CA 1
ATOM 734 C C . GLU A 1 89 ? 1.138 12.823 3.681 1.00 95.44 89 GLU A C 1
ATOM 736 O O . GLU A 1 89 ? 0.263 12.535 4.502 1.00 95.44 89 GLU A O 1
ATOM 741 N N . ARG A 1 90 ? 2.428 12.552 3.918 1.00 96.31 90 ARG A N 1
ATOM 742 C CA . ARG A 1 90 ? 2.899 11.755 5.065 1.00 96.31 90 ARG A CA 1
ATOM 743 C C . ARG A 1 90 ? 2.364 12.240 6.415 1.00 96.31 90 ARG A C 1
ATOM 745 O O . ARG A 1 90 ? 1.982 11.408 7.232 1.00 96.31 90 ARG A O 1
ATOM 752 N N . GLU A 1 91 ? 2.300 13.552 6.631 1.00 96.31 91 GLU A N 1
ATOM 753 C CA . GLU A 1 91 ? 1.759 14.150 7.859 1.00 96.31 91 GLU A CA 1
ATOM 754 C C . GLU A 1 91 ? 0.271 13.818 8.058 1.00 96.31 91 GLU A C 1
ATOM 756 O O . GLU A 1 91 ? -0.130 13.398 9.148 1.00 96.31 91 GLU A O 1
ATOM 761 N N . LYS A 1 92 ? -0.542 13.916 6.993 1.00 96.44 92 LYS A N 1
ATOM 762 C CA . LYS A 1 92 ? -1.963 13.533 7.033 1.00 96.44 92 LYS A CA 1
ATOM 763 C C . LYS A 1 92 ? -2.124 12.063 7.371 1.00 96.44 92 LYS A C 1
ATOM 765 O O . LYS A 1 92 ? -2.868 11.718 8.290 1.00 96.44 92 LYS A O 1
ATOM 770 N N . VAL A 1 93 ? -1.388 11.200 6.670 1.00 97.88 93 VAL A N 1
ATOM 771 C CA . VAL A 1 93 ? -1.450 9.755 6.905 1.00 97.88 93 VAL A CA 1
ATOM 772 C C . VAL A 1 93 ? -1.020 9.423 8.331 1.00 97.88 93 VAL A C 1
ATOM 774 O O . VAL A 1 93 ? -1.724 8.679 9.010 1.00 97.88 93 VAL A O 1
ATOM 777 N N . GLU A 1 94 ? 0.074 10.005 8.826 1.00 98.25 94 GLU A N 1
ATOM 778 C CA . GLU A 1 94 ? 0.538 9.787 10.197 1.00 98.25 94 GLU A CA 1
ATOM 779 C C . GLU A 1 94 ? -0.536 10.164 11.222 1.00 98.25 94 GLU A C 1
ATOM 781 O O . GLU A 1 94 ? -0.870 9.366 12.108 1.00 98.25 94 GLU A O 1
ATOM 786 N N . ARG A 1 95 ? -1.103 11.369 11.092 1.00 98.00 95 ARG A N 1
ATOM 787 C CA . ARG A 1 95 ? -2.138 11.871 11.997 1.00 98.00 95 ARG A CA 1
ATOM 788 C C . ARG A 1 95 ? -3.331 10.923 12.043 1.00 98.00 95 ARG A C 1
ATOM 790 O O . ARG A 1 95 ? -3.782 10.539 13.123 1.00 98.00 95 ARG A O 1
ATOM 797 N N . TRP A 1 96 ? -3.819 10.519 10.878 1.00 98.44 96 TRP A N 1
ATOM 798 C CA . TRP A 1 96 ? -4.986 9.654 10.742 1.00 98.44 96 TRP A CA 1
ATOM 799 C C . TRP A 1 96 ? -4.729 8.233 11.232 1.00 98.44 96 TRP A C 1
ATOM 801 O O . TRP A 1 96 ? -5.574 7.649 11.910 1.00 98.44 96 TRP A O 1
ATOM 811 N N . VAL A 1 97 ? -3.545 7.685 10.970 1.00 98.25 97 VAL A N 1
ATOM 812 C CA . VAL A 1 97 ? -3.131 6.379 11.484 1.00 98.25 97 VAL A CA 1
ATOM 813 C C . VAL A 1 97 ? -3.114 6.364 13.013 1.00 98.25 97 VAL A C 1
ATOM 815 O O . VAL A 1 97 ? -3.619 5.416 13.622 1.00 98.25 97 VAL A O 1
ATOM 818 N N . ARG A 1 98 ? -2.574 7.413 13.645 1.00 98.25 98 ARG A N 1
ATOM 819 C CA . ARG A 1 98 ? -2.568 7.547 15.109 1.00 98.25 98 ARG A CA 1
ATOM 820 C C . ARG A 1 98 ? -3.987 7.656 15.671 1.00 98.25 98 ARG A C 1
ATOM 822 O O . ARG A 1 98 ? -4.276 7.030 16.690 1.00 98.25 98 ARG A O 1
ATOM 829 N N . GLU A 1 99 ? -4.883 8.365 14.985 1.00 98.12 99 GLU A N 1
ATOM 830 C CA . GLU A 1 99 ? -6.294 8.463 15.381 1.00 98.12 99 GLU A CA 1
ATOM 831 C C . GLU A 1 99 ? -7.015 7.105 15.280 1.00 98.12 99 GLU A C 1
ATOM 833 O O . GLU A 1 99 ? -7.692 6.683 16.217 1.00 98.12 99 GLU A O 1
ATOM 838 N N . VAL A 1 100 ? -6.804 6.348 14.196 1.00 98.12 100 VAL A N 1
ATOM 839 C CA . VAL A 1 100 ? -7.326 4.975 14.058 1.00 98.12 100 VAL A CA 1
ATOM 840 C C . VAL A 1 100 ? -6.818 4.080 15.193 1.00 98.12 100 VAL A C 1
ATOM 842 O O . VAL A 1 100 ? -7.597 3.340 15.806 1.00 98.12 100 VAL A O 1
ATOM 845 N N . ALA A 1 101 ? -5.520 4.149 15.499 1.00 97.06 101 ALA A N 1
ATOM 846 C CA . ALA A 1 101 ? -4.903 3.339 16.541 1.00 97.06 101 ALA A CA 1
ATOM 847 C C . ALA A 1 101 ? -5.430 3.677 17.944 1.00 97.06 101 ALA A C 1
ATOM 849 O O . ALA A 1 101 ? -5.639 2.757 18.737 1.00 97.06 101 ALA A O 1
ATOM 850 N N . ARG A 1 102 ? -5.716 4.956 18.230 1.00 97.50 102 ARG A N 1
ATOM 851 C CA . ARG A 1 102 ? -6.339 5.419 19.485 1.00 97.50 102 ARG A CA 1
ATOM 852 C C . ARG A 1 102 ? -7.676 4.731 19.753 1.00 97.50 102 ARG A C 1
ATOM 854 O O . ARG A 1 102 ? -7.993 4.430 20.900 1.00 97.50 102 ARG A O 1
ATOM 861 N N . PHE A 1 103 ? -8.440 4.439 18.704 1.00 94.88 103 PHE A N 1
ATOM 862 C CA . PHE A 1 103 ? -9.690 3.694 18.825 1.00 94.88 103 PHE A CA 1
ATOM 863 C C . PHE A 1 103 ? -9.500 2.170 18.856 1.00 94.88 103 PHE A C 1
ATOM 865 O O . PHE A 1 103 ? -10.446 1.439 19.123 1.00 94.88 103 PHE A O 1
ATOM 872 N N . GLY A 1 104 ? -8.291 1.660 18.616 1.00 91.81 104 GLY A N 1
ATOM 873 C CA . GLY A 1 104 ? -8.028 0.227 18.474 1.00 91.81 104 GLY A CA 1
ATOM 874 C C . GLY A 1 104 ? -8.334 -0.312 17.072 1.00 91.81 104 GLY A C 1
ATOM 875 O O . GLY 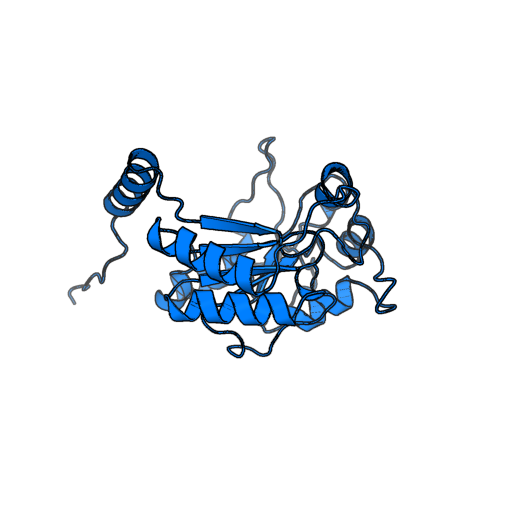A 1 104 ? -8.419 -1.529 16.882 1.00 91.81 104 GLY A O 1
ATOM 876 N N . GLY A 1 105 ? -8.486 0.562 16.076 1.00 92.06 105 GLY A N 1
ATOM 877 C CA . GLY A 1 105 ? -8.586 0.172 14.672 1.00 92.06 105 GLY A CA 1
ATOM 878 C C . GLY A 1 105 ? -7.255 -0.301 14.092 1.00 92.06 105 GLY A C 1
ATOM 879 O O . GLY A 1 105 ? -6.223 -0.301 14.764 1.00 92.06 105 GLY A O 1
ATOM 880 N N . VAL A 1 106 ? -7.296 -0.756 12.844 1.00 94.19 106 VAL A N 1
ATOM 881 C CA . VAL A 1 106 ? -6.116 -1.157 12.071 1.00 94.19 106 VAL A CA 1
ATOM 882 C C . VAL A 1 106 ? -6.050 -0.303 10.817 1.00 94.19 106 VAL A C 1
ATOM 884 O O . VAL A 1 106 ? -7.037 -0.210 10.084 1.00 94.19 106 VAL A O 1
ATOM 887 N N . SER A 1 107 ? -4.886 0.285 10.574 1.00 97.94 107 SER A N 1
ATOM 888 C CA . SER A 1 107 ? -4.608 1.083 9.384 1.00 97.94 107 SER A CA 1
ATOM 889 C C . SER A 1 107 ? -3.903 0.235 8.332 1.00 97.94 107 SER A C 1
ATOM 891 O O . SER A 1 107 ? -3.003 -0.545 8.648 1.00 97.94 107 SER A O 1
ATOM 893 N N . ILE A 1 108 ? -4.307 0.378 7.076 1.00 97.62 108 ILE A N 1
ATOM 894 C CA . ILE A 1 108 ? -3.691 -0.283 5.927 1.00 97.62 108 ILE A CA 1
ATOM 895 C C . ILE A 1 108 ? -3.368 0.795 4.902 1.00 97.62 108 ILE A C 1
ATOM 897 O O . ILE A 1 108 ? -4.267 1.413 4.346 1.00 97.62 108 ILE A O 1
ATOM 901 N N . ILE A 1 109 ? -2.089 1.038 4.656 1.00 98.12 109 ILE A N 1
ATOM 902 C CA . ILE A 1 109 ? -1.656 2.049 3.689 1.00 98.12 109 ILE A CA 1
ATOM 903 C C . ILE A 1 109 ? -1.344 1.350 2.380 1.00 98.12 109 ILE A C 1
ATOM 905 O O . ILE A 1 109 ? -0.472 0.483 2.345 1.00 98.12 109 ILE A O 1
ATOM 909 N N . VAL A 1 110 ? -2.042 1.716 1.310 1.00 96.75 110 VAL A N 1
ATOM 910 C CA . VAL A 1 110 ? -1.740 1.225 -0.037 1.00 96.75 110 VAL A CA 1
ATOM 911 C C . VAL A 1 110 ? -0.830 2.247 -0.704 1.00 96.75 110 VAL A C 1
ATOM 913 O O . VAL A 1 110 ? -1.238 3.381 -0.919 1.00 96.75 110 VAL A O 1
ATOM 916 N N . THR A 1 111 ? 0.407 1.859 -1.003 1.00 97.44 111 THR A N 1
ATOM 917 C CA . THR A 1 111 ? 1.447 2.781 -1.491 1.00 97.44 111 THR A CA 1
ATOM 918 C C . THR A 1 111 ? 2.273 2.134 -2.593 1.00 97.44 111 THR A C 1
ATOM 920 O O . THR A 1 111 ? 2.509 0.924 -2.579 1.00 97.44 111 THR A O 1
ATOM 923 N N . ASN A 1 112 ? 2.742 2.933 -3.546 1.00 95.94 112 ASN A N 1
ATOM 924 C CA . ASN A 1 112 ? 3.721 2.543 -4.555 1.00 95.94 112 ASN A CA 1
ATOM 925 C C . ASN A 1 112 ? 5.144 2.363 -3.985 1.00 95.94 112 ASN A C 1
ATOM 927 O O . ASN A 1 112 ? 6.013 1.861 -4.693 1.00 95.94 112 ASN A O 1
ATOM 931 N N . GLY A 1 113 ? 5.370 2.726 -2.715 1.00 95.50 113 GLY A N 1
ATOM 932 C CA . GLY A 1 113 ? 6.621 2.512 -1.988 1.00 95.50 113 GLY A CA 1
ATOM 933 C C . GLY A 1 113 ? 7.726 3.534 -2.265 1.00 95.50 113 GLY A C 1
ATOM 934 O O . GLY A 1 113 ? 8.821 3.373 -1.730 1.00 95.50 113 GLY A O 1
ATOM 935 N N . THR A 1 114 ? 7.479 4.578 -3.062 1.00 96.56 114 THR A N 1
ATOM 936 C CA . THR A 1 114 ? 8.539 5.507 -3.486 1.00 96.56 114 THR A CA 1
ATOM 937 C C . THR A 1 114 ? 8.907 6.566 -2.445 1.00 96.56 114 THR A C 1
ATOM 939 O O . THR A 1 114 ? 10.016 7.076 -2.440 1.00 96.56 114 THR A O 1
ATOM 942 N N . TYR A 1 115 ? 8.013 6.884 -1.509 1.00 96.31 115 TYR A N 1
ATOM 943 C CA . TYR A 1 115 ? 8.273 7.873 -0.446 1.00 96.31 115 TYR A CA 1
ATOM 944 C C . TYR A 1 115 ? 8.814 7.247 0.851 1.00 96.31 115 TYR A C 1
ATOM 946 O O . TYR A 1 115 ? 8.780 7.854 1.927 1.00 96.31 115 TYR A O 1
ATOM 954 N N . GLY A 1 116 ? 9.308 6.009 0.765 1.00 95.00 116 GLY A N 1
ATOM 955 C CA . GLY A 1 116 ? 9.742 5.246 1.927 1.00 95.00 116 GLY A CA 1
ATOM 956 C C . GLY A 1 116 ? 8.580 4.842 2.836 1.00 95.00 116 GLY A C 1
ATOM 957 O O . GLY A 1 116 ? 7.423 5.205 2.629 1.00 95.00 116 GLY A O 1
ATOM 958 N N . LEU A 1 117 ? 8.901 4.096 3.889 1.00 95.94 117 LEU A N 1
ATOM 959 C CA . LEU A 1 117 ? 7.953 3.724 4.935 1.00 95.94 117 LEU A CA 1
ATOM 960 C C . LEU A 1 117 ? 8.488 4.167 6.301 1.00 95.94 117 LEU A C 1
ATOM 962 O O . LEU A 1 117 ? 9.706 4.217 6.483 1.00 95.94 117 LEU A O 1
ATOM 966 N N . PRO A 1 118 ? 7.612 4.461 7.273 1.00 95.62 118 PRO A N 1
ATOM 967 C CA . PRO A 1 118 ? 7.996 4.571 8.679 1.00 95.62 118 PRO A CA 1
ATOM 968 C C . PRO A 1 118 ? 8.747 3.324 9.144 1.00 95.62 118 PRO A C 1
ATOM 970 O O . PRO A 1 118 ? 8.557 2.230 8.591 1.00 95.62 118 PRO A O 1
ATOM 973 N N . ALA A 1 119 ? 9.585 3.469 10.165 1.00 93.38 119 ALA A N 1
ATOM 974 C CA . ALA A 1 119 ? 10.254 2.343 10.792 1.00 93.38 119 ALA A CA 1
ATOM 975 C C . ALA A 1 119 ? 9.220 1.334 11.342 1.00 93.38 119 ALA A C 1
ATOM 977 O O . ALA A 1 119 ? 8.078 1.704 11.647 1.00 93.38 119 ALA A O 1
ATOM 978 N N . PRO A 1 120 ? 9.577 0.042 11.466 1.00 86.25 120 PRO A N 1
ATOM 979 C CA . PRO A 1 120 ? 8.689 -0.949 12.064 1.00 86.25 120 PRO A CA 1
ATOM 980 C C . PRO A 1 120 ? 8.144 -0.474 13.417 1.00 86.25 120 PRO A C 1
ATOM 982 O O . PRO A 1 120 ? 8.904 -0.026 14.271 1.00 86.25 120 PRO A O 1
ATOM 985 N N . ASN A 1 121 ? 6.829 -0.594 13.612 1.00 86.19 121 ASN A N 1
ATOM 986 C CA . ASN A 1 121 ? 6.095 -0.169 14.815 1.00 86.19 121 ASN A CA 1
ATOM 987 C C . ASN A 1 121 ? 6.084 1.343 15.123 1.00 86.19 121 ASN A C 1
ATOM 989 O O . ASN A 1 121 ? 5.440 1.733 16.094 1.00 86.19 121 ASN A O 1
ATOM 993 N N . GLU A 1 122 ? 6.716 2.198 14.311 1.00 95.56 122 GLU A N 1
ATOM 994 C CA . GLU A 1 122 ? 6.647 3.661 14.475 1.00 95.56 122 GLU A CA 1
ATOM 995 C C . GLU A 1 122 ? 5.197 4.153 14.370 1.00 95.56 122 GLU A C 1
ATOM 997 O O . GLU A 1 122 ? 4.734 4.995 15.146 1.00 95.56 122 GLU A O 1
ATOM 1002 N N . TRP A 1 123 ? 4.463 3.578 13.415 1.00 97.00 123 TRP A N 1
ATOM 1003 C CA . TRP A 1 123 ? 3.040 3.808 13.215 1.00 97.00 123 TRP A CA 1
ATOM 1004 C C . TRP A 1 123 ? 2.250 2.616 13.778 1.00 97.00 123 TRP A C 1
ATOM 1006 O O . TRP A 1 123 ? 2.295 1.514 13.218 1.00 97.00 123 TRP A O 1
ATOM 1016 N N . PRO A 1 124 ? 1.546 2.790 14.911 1.00 92.00 124 PRO A N 1
ATOM 1017 C CA . PRO A 1 124 ? 0.926 1.684 15.631 1.00 92.00 124 PRO A CA 1
ATOM 1018 C C . PRO A 1 124 ? -0.214 1.052 14.831 1.00 92.00 124 PRO A C 1
ATOM 1020 O O . PRO A 1 124 ? -0.934 1.733 14.105 1.00 92.00 124 PRO A O 1
ATOM 1023 N N . ARG A 1 125 ? -0.405 -0.266 14.995 1.00 93.00 125 ARG A N 1
ATOM 1024 C CA . ARG A 1 125 ? -1.506 -1.042 14.381 1.00 93.00 125 ARG A CA 1
ATOM 1025 C C . ARG A 1 125 ? -1.640 -0.815 12.867 1.00 93.00 125 ARG A C 1
ATOM 1027 O O . ARG A 1 125 ? -2.749 -0.800 12.334 1.00 93.00 125 ARG A O 1
ATOM 1034 N N . THR A 1 126 ? -0.508 -0.652 12.189 1.00 95.75 126 THR A N 1
ATOM 1035 C CA . THR A 1 126 ? -0.455 -0.289 10.772 1.00 95.75 126 THR A CA 1
ATOM 1036 C C . THR A 1 126 ? 0.199 -1.382 9.948 1.00 95.75 126 THR A C 1
ATOM 1038 O O . THR A 1 126 ? 1.149 -2.027 10.387 1.00 95.75 126 THR A O 1
ATOM 1041 N N . ARG A 1 127 ? -0.337 -1.602 8.750 1.00 92.69 127 ARG A N 1
ATOM 1042 C CA . ARG A 1 127 ? 0.242 -2.464 7.721 1.00 92.69 127 ARG A CA 1
ATOM 1043 C C . ARG A 1 127 ? 0.376 -1.688 6.424 1.00 92.69 127 ARG A C 1
ATOM 1045 O O . ARG A 1 127 ? -0.395 -0.766 6.166 1.00 92.69 127 ARG A O 1
ATOM 1052 N N . TYR A 1 128 ? 1.298 -2.122 5.583 1.00 94.56 128 TYR A N 1
ATOM 1053 C CA . TYR A 1 128 ? 1.589 -1.477 4.311 1.00 94.56 128 TYR A CA 1
ATOM 1054 C C . TYR A 1 128 ? 1.339 -2.463 3.185 1.00 94.56 128 TYR A C 1
ATOM 1056 O O . TYR A 1 128 ? 1.880 -3.564 3.188 1.00 94.56 128 TYR A O 1
ATOM 1064 N N . TYR A 1 129 ? 0.481 -2.101 2.244 1.00 93.38 129 TYR A N 1
ATOM 1065 C CA . TYR A 1 129 ? 0.239 -2.852 1.022 1.00 93.38 129 TYR A CA 1
ATOM 1066 C C . TYR A 1 129 ? 1.051 -2.163 -0.069 1.00 93.38 129 TYR A C 1
ATOM 1068 O O . TYR A 1 129 ? 0.596 -1.209 -0.700 1.00 93.38 129 TYR A O 1
ATOM 1076 N N . VAL A 1 130 ? 2.296 -2.615 -0.218 1.00 92.31 130 VAL A N 1
ATOM 1077 C CA . VAL A 1 130 ? 3.247 -2.060 -1.175 1.00 92.31 130 VAL A CA 1
ATOM 1078 C C . VAL A 1 130 ? 2.987 -2.677 -2.536 1.00 92.31 130 VAL A C 1
ATOM 1080 O O . VAL A 1 130 ? 2.992 -3.890 -2.737 1.00 92.31 130 VAL A O 1
ATOM 1083 N N . SER A 1 131 ? 2.730 -1.797 -3.476 1.00 91.31 131 SER A N 1
ATOM 1084 C CA . SER A 1 131 ? 2.374 -2.103 -4.842 1.00 91.31 131 SER A CA 1
ATOM 1085 C C . SER A 1 131 ? 3.590 -2.665 -5.607 1.00 91.31 131 SER A C 1
ATOM 1087 O O . SER A 1 131 ? 4.585 -1.968 -5.794 1.00 91.31 131 SER A O 1
ATOM 1089 N N . CYS A 1 132 ? 3.526 -3.930 -6.030 1.00 85.12 132 CYS A N 1
ATOM 1090 C CA . CYS A 1 132 ? 4.622 -4.656 -6.676 1.00 85.12 132 CYS A CA 1
ATOM 1091 C C . CYS A 1 132 ? 4.068 -5.555 -7.789 1.00 85.12 132 CYS A C 1
ATOM 1093 O O . CYS A 1 132 ? 3.203 -6.383 -7.548 1.00 85.12 132 CYS A O 1
ATOM 1095 N N . ASP A 1 133 ? 4.536 -5.386 -9.019 1.00 82.19 133 ASP A N 1
ATOM 1096 C CA . ASP A 1 133 ? 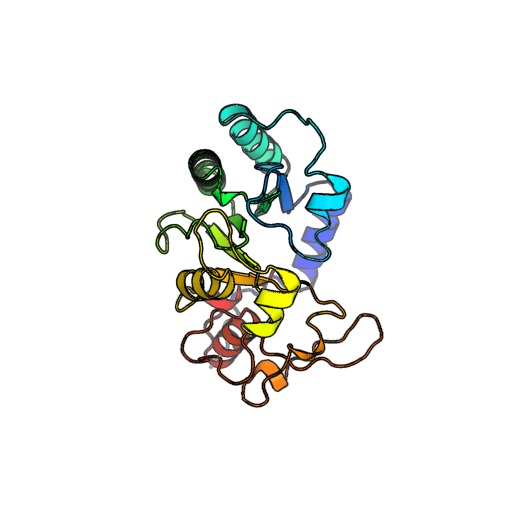3.945 -5.983 -10.220 1.00 82.19 133 ASP A CA 1
ATOM 1097 C C . ASP A 1 133 ? 4.846 -7.027 -10.884 1.00 82.19 133 ASP A C 1
ATOM 1099 O O . ASP A 1 133 ? 4.736 -7.273 -12.085 1.00 82.19 133 ASP A O 1
ATOM 1103 N N . GLY A 1 134 ? 5.724 -7.650 -10.100 1.00 71.25 134 GLY A N 1
ATOM 1104 C CA . GLY A 1 134 ? 6.645 -8.675 -10.567 1.00 71.25 134 GLY A CA 1
ATOM 1105 C C . GLY A 1 134 ? 8.102 -8.362 -10.236 1.00 71.25 134 GLY A C 1
ATOM 1106 O O . GLY A 1 134 ? 8.426 -7.493 -9.419 1.00 71.25 134 GLY A O 1
ATOM 1107 N N . ASP A 1 135 ? 8.980 -9.094 -10.917 1.00 71.81 135 ASP A N 1
ATOM 1108 C CA . ASP A 1 135 ? 10.405 -8.792 -10.989 1.00 71.81 135 ASP A CA 1
ATOM 1109 C C . ASP A 1 135 ? 10.658 -7.376 -11.545 1.00 71.81 135 ASP A C 1
ATOM 1111 O O . ASP A 1 135 ? 9.734 -6.628 -11.884 1.00 71.81 135 ASP A O 1
ATOM 1115 N N . ARG A 1 136 ? 11.933 -6.987 -11.666 1.00 78.81 136 ARG A N 1
ATOM 1116 C CA . ARG A 1 136 ? 12.295 -5.684 -12.241 1.00 78.81 136 ARG A CA 1
ATOM 1117 C C . ARG A 1 136 ? 11.596 -5.441 -13.577 1.00 78.81 136 ARG A C 1
ATOM 1119 O O . ARG A 1 136 ? 11.078 -4.355 -13.794 1.00 78.81 136 ARG A O 1
ATOM 1126 N N . GLN A 1 137 ? 11.551 -6.443 -14.451 1.00 75.81 137 GLN A N 1
ATOM 1127 C CA . GLN A 1 137 ? 10.964 -6.282 -15.774 1.00 75.81 137 GLN A CA 1
ATOM 1128 C C . GLN A 1 137 ? 9.451 -6.030 -15.700 1.00 75.81 137 GLN A C 1
ATOM 1130 O O . GLN A 1 137 ? 8.950 -5.154 -16.403 1.00 75.81 137 GLN A O 1
ATOM 1135 N N . GLY A 1 138 ? 8.719 -6.751 -14.845 1.00 78.69 138 GLY A N 1
ATOM 1136 C CA . GLY A 1 138 ? 7.297 -6.499 -14.594 1.00 78.69 138 GLY A CA 1
ATOM 1137 C C . GLY A 1 138 ? 7.049 -5.112 -14.000 1.00 78.69 138 GLY A C 1
ATOM 1138 O O . GLY A 1 138 ? 6.181 -4.376 -14.473 1.00 78.69 138 GLY A O 1
ATOM 1139 N N . MET A 1 139 ? 7.868 -4.716 -13.026 1.00 84.12 139 MET A N 1
ATOM 1140 C CA . MET A 1 139 ? 7.814 -3.391 -12.408 1.00 84.12 139 MET A CA 1
ATOM 1141 C C . MET A 1 139 ? 8.106 -2.268 -13.403 1.00 84.12 139 MET A C 1
ATOM 1143 O O . MET A 1 139 ? 7.369 -1.286 -13.429 1.00 84.12 139 MET A O 1
ATOM 1147 N N . ASP A 1 140 ? 9.107 -2.416 -14.265 1.00 86.75 140 ASP A N 1
ATOM 1148 C CA . ASP A 1 140 ? 9.444 -1.411 -15.274 1.00 86.75 140 ASP A CA 1
ATOM 1149 C C . ASP A 1 140 ? 8.352 -1.316 -16.357 1.00 86.75 140 ASP A C 1
ATOM 1151 O O . ASP A 1 140 ? 8.008 -0.216 -16.786 1.00 86.75 140 ASP A O 1
ATOM 1155 N N . ARG A 1 141 ? 7.736 -2.441 -16.757 1.00 87.00 141 ARG A N 1
ATOM 1156 C CA . ARG A 1 141 ? 6.606 -2.451 -17.711 1.00 87.00 141 ARG A CA 1
ATOM 1157 C C . ARG A 1 141 ? 5.353 -1.780 -17.152 1.00 87.00 141 ARG A C 1
ATOM 1159 O O . ARG A 1 141 ? 4.637 -1.115 -17.897 1.00 87.00 141 ARG A O 1
ATOM 1166 N N . VAL A 1 142 ? 5.041 -2.016 -15.877 1.00 87.50 142 VAL A N 1
ATOM 1167 C CA . VAL A 1 142 ? 3.780 -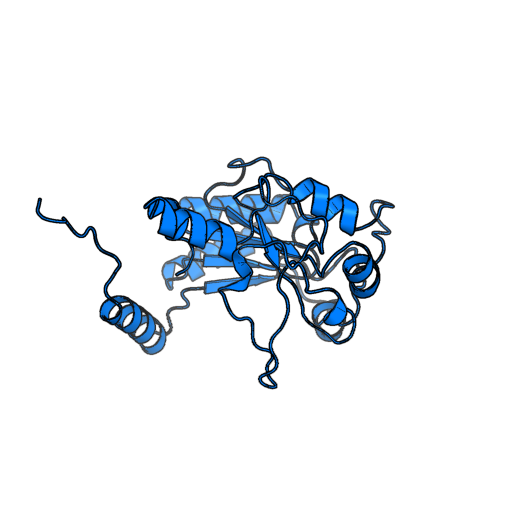1.559 -15.272 1.00 87.50 142 VAL A CA 1
ATOM 1168 C C . VAL A 1 142 ? 3.925 -0.190 -14.619 1.00 87.50 142 VAL A C 1
ATOM 1170 O O . VAL A 1 142 ? 3.053 0.655 -14.788 1.00 87.50 142 VAL A O 1
ATOM 1173 N N . ARG A 1 143 ? 4.998 0.048 -13.867 1.00 91.81 143 ARG A N 1
ATOM 1174 C CA . ARG A 1 143 ? 5.189 1.257 -13.046 1.00 91.81 143 ARG A CA 1
ATOM 1175 C C . ARG A 1 143 ? 6.270 2.178 -13.579 1.00 91.81 143 ARG A C 1
ATOM 1177 O O . ARG A 1 143 ? 6.158 3.388 -13.409 1.00 91.81 143 ARG A O 1
ATOM 1184 N N . GLY A 1 144 ? 7.283 1.607 -14.223 1.00 90.62 144 GLY A N 1
ATOM 1185 C CA . GLY A 1 144 ? 8.360 2.348 -14.858 1.00 90.62 144 GLY A CA 1
ATOM 1186 C C . GLY A 1 144 ? 9.299 3.023 -13.862 1.00 90.62 144 GLY A C 1
ATOM 1187 O O . GLY A 1 144 ? 9.685 2.459 -12.835 1.00 90.62 144 GLY A O 1
ATOM 1188 N N . PHE A 1 145 ? 9.701 4.238 -14.215 1.00 91.44 145 PHE A N 1
ATOM 1189 C CA . PHE A 1 145 ? 10.694 5.022 -13.498 1.00 91.44 145 PHE A CA 1
ATOM 1190 C C . PHE A 1 145 ? 10.030 6.113 -12.664 1.00 91.44 145 PHE A C 1
ATOM 1192 O O . PHE A 1 145 ? 9.106 6.786 -13.123 1.00 91.44 145 PHE A O 1
ATOM 1199 N N . ASP A 1 146 ? 10.533 6.321 -11.452 1.00 91.00 146 ASP A N 1
ATOM 1200 C CA . ASP A 1 146 ? 10.076 7.414 -10.614 1.00 91.00 146 ASP A CA 1
ATOM 1201 C C . ASP A 1 146 ? 10.822 8.694 -10.971 1.00 91.00 146 ASP A C 1
ATOM 1203 O O . ASP A 1 146 ? 11.985 8.893 -10.610 1.00 91.00 146 ASP A O 1
ATOM 1207 N N . VAL A 1 147 ? 10.134 9.570 -11.693 1.00 86.94 147 VAL A N 1
ATOM 1208 C CA . VAL A 1 147 ? 10.689 10.842 -12.161 1.00 86.94 147 VAL A CA 1
ATOM 1209 C C . VAL A 1 147 ? 11.005 11.809 -11.022 1.00 86.94 147 VAL A C 1
ATOM 1211 O O . VAL A 1 147 ? 11.907 12.632 -11.170 1.00 86.94 147 VAL A O 1
ATOM 1214 N N . ILE A 1 148 ? 10.309 11.700 -9.885 1.00 90.69 148 ILE A N 1
ATOM 1215 C CA . ILE A 1 148 ? 10.495 12.597 -8.740 1.00 90.69 148 ILE A CA 1
ATOM 1216 C C . ILE A 1 148 ? 11.781 12.235 -7.998 1.00 90.69 148 ILE A C 1
ATOM 1218 O O . ILE A 1 148 ? 12.642 13.090 -7.796 1.00 90.69 148 ILE A O 1
ATOM 1222 N N . HIS A 1 149 ? 11.950 10.957 -7.655 1.00 91.81 149 HIS A N 1
ATOM 1223 C CA . HIS A 1 149 ? 13.129 10.475 -6.925 1.00 91.81 149 HIS A CA 1
ATOM 1224 C C . HIS A 1 149 ? 14.295 10.067 -7.838 1.00 91.81 149 HIS A C 1
ATOM 1226 O O . HIS A 1 149 ? 15.365 9.705 -7.352 1.00 91.81 149 HIS A O 1
ATOM 1232 N N . LYS A 1 150 ? 14.108 10.136 -9.163 1.00 91.19 150 LYS A N 1
ATOM 1233 C CA . LYS A 1 150 ? 15.099 9.795 -10.194 1.00 91.19 150 LYS A CA 1
ATOM 1234 C C . LYS A 1 150 ? 15.704 8.401 -10.007 1.00 91.19 150 LYS A C 1
ATOM 1236 O O . LYS A 1 150 ? 16.911 8.210 -10.144 1.00 91.19 150 LYS A O 1
ATOM 1241 N N . THR A 1 151 ? 14.859 7.415 -9.721 1.00 92.06 151 THR A N 1
ATOM 1242 C CA . THR A 1 151 ? 15.290 6.027 -9.526 1.00 92.06 151 THR A CA 1
ATOM 1243 C C . THR A 1 151 ? 14.229 5.025 -9.986 1.00 92.06 151 THR A C 1
ATOM 1245 O O . THR A 1 151 ? 13.062 5.361 -10.198 1.00 92.06 151 THR A O 1
ATOM 1248 N N . SER A 1 152 ? 14.631 3.765 -10.160 1.00 89.50 152 SER A N 1
ATOM 1249 C CA . SER A 1 152 ? 13.708 2.681 -10.510 1.00 89.50 152 SER A CA 1
ATOM 1250 C C . SER A 1 152 ? 12.737 2.422 -9.357 1.00 89.50 152 SER A C 1
ATOM 1252 O O . SER A 1 152 ? 13.152 2.256 -8.207 1.00 89.50 152 SER A O 1
ATOM 1254 N N . VAL A 1 153 ? 11.440 2.325 -9.665 1.00 92.81 153 VAL A N 1
ATOM 1255 C CA . VAL A 1 153 ? 10.409 1.974 -8.672 1.00 92.81 153 VAL A CA 1
ATOM 1256 C C . VAL A 1 153 ? 10.696 0.601 -8.057 1.00 92.81 153 VAL A C 1
ATOM 1258 O O . VAL A 1 153 ? 10.469 0.403 -6.866 1.00 92.81 153 VAL A O 1
ATOM 1261 N N . PHE A 1 154 ? 11.269 -0.333 -8.826 1.00 86.31 154 PHE A N 1
ATOM 1262 C CA . PHE A 1 154 ? 11.669 -1.644 -8.314 1.00 86.31 154 PHE A CA 1
ATOM 1263 C C . PHE A 1 154 ? 12.675 -1.543 -7.159 1.00 86.31 154 PHE A C 1
ATOM 1265 O O . PHE A 1 154 ? 12.491 -2.209 -6.144 1.00 86.31 154 PHE A O 1
ATOM 1272 N N . GLU A 1 155 ? 13.706 -0.696 -7.266 1.00 84.75 155 GLU A N 1
ATOM 1273 C CA . GLU A 1 155 ? 14.712 -0.551 -6.200 1.00 84.75 155 GLU A CA 1
ATOM 1274 C C . GLU A 1 155 ? 14.127 0.070 -4.929 1.00 84.75 155 GLU A C 1
ATOM 1276 O O . GLU A 1 155 ? 14.459 -0.345 -3.817 1.00 84.75 155 GLU A O 1
ATOM 1281 N N . GLN A 1 156 ? 13.204 1.018 -5.083 1.00 91.31 156 GLN A N 1
ATOM 1282 C CA . GLN A 1 156 ? 12.504 1.631 -3.955 1.00 91.31 156 GLN A CA 1
ATOM 1283 C C . GLN A 1 156 ? 11.617 0.607 -3.242 1.00 91.31 156 GLN A C 1
ATOM 1285 O O . GLN A 1 156 ? 11.757 0.402 -2.036 1.00 91.31 156 GLN A O 1
ATOM 1290 N N . VAL A 1 157 ? 10.781 -0.116 -3.996 1.00 87.69 157 VAL A N 1
ATOM 1291 C CA . VAL A 1 157 ? 9.919 -1.184 -3.465 1.00 87.69 157 VAL A CA 1
ATOM 1292 C C . VAL A 1 157 ? 10.741 -2.272 -2.784 1.00 87.69 157 VAL A C 1
ATOM 1294 O O . VAL A 1 157 ? 10.410 -2.693 -1.676 1.00 87.69 157 VAL A O 1
ATOM 1297 N N . LYS A 1 158 ? 11.844 -2.696 -3.404 1.00 79.88 158 LYS A N 1
ATOM 1298 C CA . LYS A 1 158 ? 12.783 -3.655 -2.824 1.00 79.88 158 LYS A CA 1
ATOM 1299 C C . LYS A 1 158 ? 13.309 -3.158 -1.476 1.00 79.88 158 LYS A C 1
ATOM 1301 O O . LYS A 1 158 ? 13.248 -3.896 -0.498 1.00 79.88 158 LYS A O 1
ATOM 1306 N N . THR A 1 159 ? 13.748 -1.904 -1.407 1.00 85.31 159 THR A N 1
ATOM 1307 C CA . THR A 1 159 ? 14.279 -1.290 -0.181 1.00 85.31 159 THR A CA 1
ATOM 1308 C C . THR A 1 159 ? 13.246 -1.262 0.945 1.00 85.31 159 THR A C 1
ATOM 1310 O O . THR A 1 159 ? 13.562 -1.637 2.072 1.00 85.31 159 THR A O 1
ATOM 1313 N N . VAL A 1 160 ? 12.006 -0.852 0.659 1.00 87.06 160 VAL A N 1
ATOM 1314 C CA . VAL A 1 160 ? 10.974 -0.706 1.700 1.00 87.06 160 VAL A CA 1
ATOM 1315 C C . VAL A 1 160 ? 10.299 -2.018 2.084 1.00 87.06 160 VAL A C 1
ATOM 1317 O O . VAL A 1 160 ? 9.743 -2.103 3.174 1.00 87.06 160 VAL A O 1
ATOM 1320 N N . ALA A 1 161 ? 10.306 -3.029 1.213 1.00 79.25 161 ALA A N 1
ATOM 1321 C CA . ALA A 1 161 ? 9.620 -4.294 1.464 1.00 79.25 161 ALA A CA 1
ATOM 1322 C C . ALA A 1 161 ? 10.540 -5.396 2.002 1.00 79.25 161 ALA A C 1
ATOM 1324 O O . ALA A 1 161 ? 10.075 -6.284 2.721 1.00 79.25 161 ALA A O 1
ATOM 1325 N N . MET A 1 162 ? 11.833 -5.374 1.664 1.00 70.56 162 MET A N 1
ATOM 1326 C CA . MET A 1 162 ? 12.766 -6.394 2.140 1.00 70.56 162 MET A CA 1
ATOM 1327 C C . MET A 1 162 ? 12.855 -6.377 3.671 1.00 70.56 162 MET A C 1
ATOM 1329 O O . MET A 1 162 ? 13.051 -5.332 4.284 1.00 70.56 162 MET A O 1
ATOM 1333 N N . ASN A 1 163 ? 12.746 -7.555 4.296 1.00 69.00 163 ASN A N 1
ATOM 1334 C CA . ASN A 1 163 ? 12.833 -7.753 5.751 1.00 69.00 163 ASN A CA 1
ATOM 1335 C C . ASN A 1 163 ? 11.717 -7.102 6.591 1.00 69.00 163 ASN A C 1
ATOM 1337 O O . ASN A 1 163 ? 11.838 -7.026 7.815 1.00 69.00 163 ASN A O 1
ATOM 1341 N N . ARG A 1 164 ? 10.618 -6.655 5.975 1.00 73.44 164 ARG A N 1
ATOM 1342 C CA . ARG A 1 164 ? 9.494 -6.020 6.678 1.00 73.44 164 ARG A CA 1
ATOM 1343 C C . ARG A 1 164 ? 8.304 -6.971 6.791 1.00 73.44 164 ARG A C 1
ATOM 1345 O O . ARG A 1 164 ? 7.683 -7.324 5.796 1.00 73.44 164 ARG A O 1
ATOM 1352 N N . LYS A 1 165 ? 7.964 -7.383 8.019 1.00 76.62 165 LYS A N 1
ATOM 1353 C CA . LYS A 1 165 ? 6.812 -8.273 8.301 1.00 76.62 165 LYS A CA 1
ATOM 1354 C C . LYS A 1 165 ? 5.459 -7.552 8.246 1.00 76.62 165 LYS A C 1
ATOM 1356 O O . LYS A 1 165 ? 4.419 -8.181 8.086 1.00 76.62 165 LYS A O 1
ATOM 1361 N N . ASP A 1 166 ? 5.474 -6.237 8.409 1.00 81.00 166 ASP A N 1
ATOM 1362 C CA . ASP A 1 166 ? 4.323 -5.336 8.334 1.00 81.00 166 ASP A CA 1
ATOM 1363 C C . ASP A 1 166 ? 4.014 -4.873 6.899 1.00 81.00 166 ASP A C 1
ATOM 1365 O O . ASP A 1 166 ? 3.006 -4.198 6.673 1.00 81.00 166 ASP A O 1
ATOM 1369 N N . VAL A 1 167 ? 4.844 -5.271 5.928 1.00 82.25 167 VAL A N 1
ATOM 1370 C CA . VAL A 1 167 ? 4.656 -5.016 4.499 1.00 82.25 167 VAL A CA 1
ATOM 1371 C C . VAL A 1 167 ? 4.098 -6.261 3.813 1.00 82.25 167 VAL A C 1
ATOM 1373 O O . VAL A 1 167 ? 4.667 -7.346 3.890 1.00 82.25 167 VAL A O 1
ATOM 1376 N N . LYS A 1 168 ? 2.993 -6.087 3.089 1.00 80.81 168 LYS A N 1
ATOM 1377 C CA . LYS A 1 168 ? 2.447 -7.050 2.134 1.00 80.81 168 LYS A CA 1
ATOM 1378 C C . LYS A 1 168 ? 2.618 -6.498 0.728 1.00 80.81 168 LYS A C 1
ATOM 1380 O O . LYS A 1 168 ? 2.396 -5.314 0.500 1.00 80.81 168 LYS A O 1
ATOM 1385 N N . LEU A 1 169 ? 2.964 -7.362 -0.215 1.00 80.56 169 LEU A N 1
ATOM 1386 C CA . LEU A 1 169 ? 3.082 -6.975 -1.615 1.00 80.56 169 LEU A CA 1
ATOM 1387 C C . LEU A 1 169 ? 1.755 -7.198 -2.333 1.00 80.56 169 LEU A C 1
ATOM 1389 O O . LEU A 1 169 ? 1.157 -8.268 -2.206 1.00 80.56 169 LEU A O 1
ATOM 1393 N N . ALA A 1 170 ? 1.305 -6.191 -3.071 1.00 81.19 170 ALA A N 1
ATOM 1394 C CA . ALA A 1 170 ? 0.059 -6.214 -3.823 1.00 81.19 170 ALA A CA 1
ATOM 1395 C C . ALA A 1 170 ? 0.346 -6.070 -5.321 1.00 81.19 170 ALA A C 1
ATOM 1397 O O . ALA A 1 170 ? 0.911 -5.063 -5.745 1.00 81.19 170 ALA A O 1
ATOM 1398 N N . MET A 1 171 ? -0.068 -7.065 -6.106 1.00 77.88 171 MET A N 1
ATOM 1399 C CA . MET A 1 171 ? 0.116 -7.115 -7.558 1.00 77.88 171 MET A CA 1
ATOM 1400 C C . MET A 1 171 ? -1.197 -6.874 -8.286 1.00 77.88 171 MET A C 1
ATOM 1402 O O . MET A 1 171 ? -2.211 -7.493 -7.960 1.00 77.88 171 MET A O 1
ATOM 1406 N N . THR A 1 172 ? -1.159 -6.037 -9.321 1.00 76.50 172 THR A N 1
ATOM 1407 C CA . THR A 1 172 ? -2.248 -5.934 -10.295 1.00 76.50 172 THR A CA 1
ATOM 1408 C C . THR A 1 172 ? -1.901 -6.788 -11.506 1.00 76.50 172 THR A C 1
ATOM 1410 O O . THR A 1 172 ? -1.008 -6.469 -12.287 1.00 76.50 172 THR A O 1
ATOM 1413 N N . ILE A 1 173 ? -2.603 -7.908 -11.661 1.00 74.88 173 ILE A N 1
ATOM 1414 C CA . ILE A 1 173 ? -2.326 -8.874 -12.726 1.00 74.88 173 ILE A CA 1
ATOM 1415 C C . ILE A 1 173 ? -2.932 -8.385 -14.047 1.00 74.88 173 ILE A C 1
ATOM 1417 O O . ILE A 1 173 ? -4.122 -8.088 -14.127 1.00 74.88 173 ILE A O 1
ATOM 1421 N N . SER A 1 174 ? -2.118 -8.333 -15.102 1.00 74.19 174 SER A N 1
ATOM 1422 C CA . SER A 1 174 ? -2.527 -7.938 -16.453 1.00 74.19 174 SER A CA 1
ATOM 1423 C C . SER A 1 174 ? -1.677 -8.634 -17.521 1.00 74.19 174 SER A C 1
ATOM 1425 O O . SER A 1 174 ? -0.671 -9.269 -17.217 1.00 74.19 174 SER A O 1
ATOM 1427 N N . LYS A 1 175 ? -2.010 -8.458 -18.807 1.00 74.88 175 LYS A N 1
ATOM 1428 C CA . LYS A 1 175 ? -1.189 -8.979 -19.919 1.00 74.88 175 LYS A CA 1
ATOM 1429 C C . LYS A 1 175 ? 0.271 -8.493 -19.900 1.00 74.88 175 LYS A C 1
ATOM 1431 O O . LYS A 1 175 ? 1.102 -9.110 -20.551 1.00 74.88 175 LYS A O 1
ATOM 1436 N N . LEU A 1 176 ? 0.581 -7.412 -19.178 1.00 74.25 176 LEU A N 1
ATOM 1437 C CA . LEU A 1 176 ? 1.927 -6.831 -19.108 1.00 74.25 176 LEU A CA 1
ATOM 1438 C C . LEU A 1 176 ? 2.884 -7.604 -18.189 1.00 74.25 176 LEU A C 1
ATOM 1440 O O . LEU A 1 176 ? 4.100 -7.531 -18.380 1.00 74.25 176 LEU A O 1
ATOM 1444 N N . ASN A 1 177 ? 2.345 -8.297 -17.185 1.00 70.81 177 ASN A N 1
ATOM 1445 C CA . ASN A 1 177 ? 3.127 -8.918 -16.115 1.00 70.81 177 ASN A CA 1
ATOM 1446 C C . ASN A 1 177 ? 2.687 -10.343 -15.765 1.00 70.81 177 ASN A C 1
ATOM 1448 O O . ASN A 1 177 ? 3.268 -10.961 -14.877 1.00 70.81 177 ASN A O 1
ATOM 1452 N N . VAL A 1 178 ? 1.675 -10.889 -16.441 1.00 67.44 178 VAL A N 1
ATOM 1453 C CA . VAL A 1 178 ? 1.181 -12.235 -16.138 1.00 67.44 178 VAL A CA 1
ATOM 1454 C C . VAL A 1 178 ? 2.205 -13.337 -16.438 1.00 67.44 178 VAL A C 1
ATOM 1456 O O . VAL A 1 178 ? 2.142 -14.414 -15.858 1.00 67.44 178 VAL A O 1
ATOM 1459 N N . ASP A 1 179 ? 3.162 -13.052 -17.319 1.00 64.62 179 ASP A N 1
ATOM 1460 C CA . ASP A 1 179 ? 4.329 -13.877 -17.641 1.00 64.62 179 ASP A CA 1
ATOM 1461 C C . ASP A 1 179 ? 5.470 -13.743 -16.615 1.00 64.62 179 ASP A C 1
ATOM 1463 O O . ASP A 1 179 ? 6.453 -14.473 -16.695 1.00 64.62 179 ASP A O 1
ATOM 1467 N N . ARG A 1 180 ? 5.364 -12.794 -15.676 1.00 65.69 180 ARG A N 1
ATOM 1468 C CA . ARG A 1 180 ? 6.352 -12.535 -14.613 1.00 65.69 180 ARG A CA 1
ATOM 1469 C C . ARG A 1 180 ? 5.963 -13.142 -13.270 1.00 65.69 180 ARG A C 1
ATOM 1471 O O . ARG A 1 180 ? 6.726 -13.067 -12.311 1.00 65.69 180 ARG A O 1
ATOM 1478 N N . ILE A 1 181 ? 4.776 -13.727 -13.177 1.00 58.88 181 ILE A N 1
ATOM 1479 C CA . ILE A 1 181 ? 4.319 -14.404 -11.970 1.00 58.88 181 ILE A CA 1
ATOM 1480 C C . ILE A 1 181 ? 4.899 -15.814 -12.061 1.00 58.88 181 ILE A C 1
ATOM 1482 O O . ILE A 1 181 ? 4.369 -16.624 -12.809 1.00 58.88 181 ILE A O 1
ATOM 1486 N N . GLY A 1 182 ? 6.035 -16.077 -11.399 1.00 48.53 182 GLY A N 1
ATOM 1487 C CA . GLY A 1 182 ? 6.700 -17.380 -11.502 1.00 48.53 182 GLY A CA 1
ATOM 1488 C C . GLY A 1 182 ? 7.964 -17.560 -10.666 1.00 48.53 182 GLY A C 1
ATOM 1489 O O . GLY A 1 182 ? 8.915 -16.790 -10.752 1.00 48.53 182 GLY A O 1
ATOM 1490 N N . SER A 1 183 ? 7.970 -18.598 -9.823 1.00 45.72 183 SER A N 1
ATOM 1491 C CA . SER A 1 183 ? 9.201 -19.194 -9.287 1.00 45.72 183 SER A CA 1
ATOM 1492 C C . SER A 1 183 ? 8.938 -20.643 -8.861 1.00 45.72 183 SER A C 1
ATOM 1494 O O . SER A 1 183 ? 8.070 -20.869 -8.011 1.00 45.72 183 SER A O 1
ATOM 1496 N N . PRO A 1 184 ? 9.714 -21.618 -9.364 1.00 42.16 184 PRO A N 1
ATOM 1497 C CA . PRO A 1 184 ? 9.629 -23.021 -8.952 1.00 42.16 184 PRO A CA 1
ATOM 1498 C C . PRO A 1 184 ? 10.241 -23.290 -7.565 1.00 42.16 184 PRO A C 1
ATOM 1500 O O . PRO A 1 184 ? 10.196 -24.415 -7.079 1.00 42.16 184 PRO A O 1
ATOM 1503 N N . ARG A 1 185 ? 10.823 -22.275 -6.907 1.00 45.69 185 ARG A N 1
ATOM 1504 C CA . ARG A 1 185 ? 11.505 -22.413 -5.606 1.00 45.69 185 ARG A CA 1
ATOM 1505 C C . ARG A 1 185 ? 10.659 -21.980 -4.403 1.00 45.69 185 ARG A C 1
ATOM 1507 O O . ARG A 1 185 ? 11.128 -22.066 -3.272 1.00 45.69 185 ARG A O 1
ATOM 1514 N N . CYS A 1 186 ? 9.433 -21.499 -4.615 1.00 52.50 186 CYS A N 1
ATOM 1515 C CA . CYS A 1 186 ? 8.607 -20.944 -3.542 1.00 52.50 186 CYS A CA 1
ATOM 1516 C C . CYS A 1 186 ? 7.642 -21.999 -2.969 1.00 52.50 186 CYS A C 1
ATOM 1518 O O . CYS A 1 186 ? 6.845 -22.521 -3.746 1.00 52.50 186 CYS A O 1
ATOM 1520 N N . PRO A 1 187 ? 7.601 -22.265 -1.641 1.00 51.16 187 PRO A N 1
ATOM 1521 C CA . PRO A 1 187 ? 6.683 -23.241 -1.027 1.00 51.16 187 PRO A CA 1
ATOM 1522 C C . PRO A 1 187 ? 5.201 -22.904 -1.240 1.00 51.16 187 PRO A C 1
ATOM 1524 O O . PRO A 1 187 ? 4.334 -23.745 -1.025 1.00 51.16 187 PRO A O 1
ATOM 1527 N N . THR A 1 188 ? 4.898 -21.701 -1.735 1.00 49.88 188 THR A N 1
ATOM 1528 C CA . THR A 1 188 ? 3.573 -21.341 -2.238 1.00 49.88 188 THR A CA 1
ATOM 1529 C C . THR A 1 188 ? 3.135 -22.181 -3.435 1.00 49.88 188 THR A C 1
ATOM 1531 O O . THR A 1 188 ? 1.957 -22.102 -3.759 1.00 49.88 188 THR A O 1
ATOM 1534 N N . PHE A 1 189 ? 3.992 -23.020 -4.045 1.00 49.72 189 PHE A N 1
ATOM 1535 C CA . PHE A 1 189 ? 3.645 -23.988 -5.103 1.00 49.72 189 PHE A CA 1
ATOM 1536 C C . PHE A 1 189 ? 2.475 -24.923 -4.734 1.00 49.72 189 PHE A C 1
ATOM 1538 O O . PHE A 1 189 ? 1.791 -25.434 -5.622 1.00 49.72 189 PHE A O 1
ATOM 1545 N N . ILE A 1 190 ? 2.149 -25.062 -3.446 1.00 49.84 190 ILE A N 1
ATOM 1546 C CA . ILE A 1 190 ? 0.964 -25.791 -2.962 1.00 49.84 190 ILE A CA 1
ATOM 1547 C C . ILE A 1 190 ? -0.349 -24.977 -3.006 1.00 49.84 190 ILE A C 1
ATOM 1549 O O . ILE A 1 190 ? -1.419 -25.556 -3.156 1.00 49.84 190 ILE A O 1
ATOM 1553 N N . ALA A 1 191 ? -0.299 -23.643 -2.902 1.00 51.78 191 ALA A N 1
ATOM 1554 C CA . ALA A 1 191 ? -1.472 -22.759 -2.825 1.00 51.78 191 ALA A CA 1
ATOM 1555 C C . ALA A 1 191 ? -1.905 -22.217 -4.201 1.00 51.78 191 ALA A C 1
ATOM 1557 O O . ALA A 1 191 ? -1.316 -21.258 -4.689 1.00 51.78 191 ALA A O 1
ATOM 1558 N N . GLN A 1 192 ? -2.904 -22.832 -4.844 1.00 51.97 192 GLN A N 1
ATOM 1559 C CA . GLN A 1 192 ? -3.309 -22.510 -6.222 1.00 51.97 192 GLN A CA 1
ATOM 1560 C C . GLN A 1 192 ? -3.889 -21.101 -6.406 1.00 51.97 192 GLN A C 1
ATOM 1562 O O . GLN A 1 192 ? -4.960 -20.791 -5.897 1.00 51.97 192 GLN A O 1
ATOM 1567 N N . SER A 1 193 ? -3.197 -20.272 -7.196 1.00 52.81 193 SER A N 1
ATOM 1568 C CA . SER A 1 193 ? -3.738 -19.030 -7.754 1.00 52.81 193 SER A CA 1
ATOM 1569 C C . SER A 1 193 ? -4.332 -19.314 -9.128 1.00 52.81 193 SER A C 1
ATOM 1571 O O . SER A 1 193 ? -3.640 -19.837 -10.005 1.00 52.81 193 SER A O 1
ATOM 1573 N N . ILE A 1 194 ? -5.604 -18.968 -9.297 1.00 48.03 194 ILE A N 1
ATOM 1574 C CA . ILE A 1 194 ? -6.389 -19.229 -10.503 1.00 48.03 194 ILE A CA 1
ATOM 1575 C C . ILE A 1 194 ? -6.820 -17.877 -11.078 1.00 48.03 194 ILE A C 1
ATOM 1577 O O . ILE A 1 194 ? -7.310 -17.013 -10.350 1.00 48.03 194 ILE A O 1
ATOM 1581 N N . ARG A 1 195 ? -6.601 -17.667 -12.375 1.00 42.59 195 ARG A N 1
ATOM 1582 C CA . ARG A 1 195 ? -7.124 -16.514 -13.116 1.00 42.59 195 ARG A CA 1
ATOM 1583 C C . ARG A 1 195 ? -8.651 -16.552 -13.157 1.00 42.59 195 ARG A C 1
ATOM 1585 O O . ARG A 1 195 ? -9.269 -17.595 -12.970 1.00 42.59 195 ARG A O 1
ATOM 1592 N N . ALA A 1 196 ? -9.266 -15.423 -13.502 1.00 38.78 196 ALA A N 1
ATOM 1593 C CA . ALA A 1 196 ? -10.709 -15.362 -13.742 1.00 38.78 196 ALA A CA 1
ATOM 1594 C C . ALA A 1 196 ? -11.184 -16.324 -14.856 1.00 38.78 196 ALA A C 1
ATOM 1596 O O . ALA A 1 196 ? -12.346 -16.713 -14.864 1.00 38.78 196 ALA A O 1
ATOM 1597 N N . ASP A 1 197 ? -10.292 -16.729 -15.767 1.00 52.53 197 ASP A N 1
ATOM 1598 C CA . ASP A 1 197 ? -10.548 -17.706 -16.835 1.00 52.53 197 ASP A CA 1
ATOM 1599 C C . ASP A 1 197 ? -10.283 -19.171 -16.422 1.00 52.53 197 ASP A C 1
ATOM 1601 O O . ASP A 1 197 ? -10.373 -20.074 -17.253 1.00 52.53 197 ASP A O 1
ATOM 1605 N N . GLY A 1 198 ? -9.951 -19.429 -15.153 1.00 44.44 198 GLY A N 1
ATOM 1606 C CA . GLY A 1 198 ? -9.679 -20.774 -14.647 1.00 44.44 198 GLY A CA 1
ATOM 1607 C C . GLY A 1 198 ? -8.238 -21.261 -14.838 1.00 44.44 198 GLY A C 1
ATOM 1608 O O . GLY A 1 198 ? -7.908 -22.347 -14.361 1.00 44.44 198 GLY A O 1
ATOM 1609 N N . GLN A 1 199 ? -7.355 -20.494 -15.487 1.00 44.88 199 GLN A N 1
ATOM 1610 C CA . GLN A 1 199 ? -5.963 -20.910 -15.684 1.00 44.88 199 GLN A CA 1
ATOM 1611 C C . GLN A 1 199 ? -5.105 -20.704 -14.429 1.00 44.88 199 GLN A C 1
ATOM 1613 O O . GLN A 1 199 ? -5.193 -19.684 -13.742 1.00 44.88 199 GLN A O 1
ATOM 1618 N N . LEU A 1 200 ? -4.226 -21.668 -14.153 1.00 48.59 200 LEU A N 1
ATOM 1619 C CA . LEU A 1 200 ? -3.258 -21.597 -13.058 1.00 48.59 200 LEU A CA 1
ATOM 1620 C C . LEU A 1 200 ? -2.164 -20.558 -13.348 1.00 48.59 200 LEU A C 1
ATOM 1622 O O . LEU A 1 200 ? -1.712 -20.410 -14.481 1.00 48.59 200 LEU A O 1
ATOM 1626 N N . ILE A 1 201 ? -1.715 -19.864 -12.301 1.00 50.16 201 ILE A N 1
ATOM 1627 C CA . ILE A 1 201 ? -0.627 -18.878 -12.354 1.00 50.16 201 ILE A CA 1
ATOM 1628 C C . ILE A 1 201 ? 0.539 -19.348 -11.462 1.00 50.16 201 ILE A C 1
ATOM 1630 O O . ILE A 1 201 ? 0.308 -19.778 -10.323 1.00 50.16 201 ILE A O 1
ATOM 1634 N N . GLU A 1 202 ? 1.786 -19.269 -11.948 1.00 52.00 202 GLU A N 1
ATOM 1635 C CA . GLU A 1 202 ? 2.986 -19.459 -11.111 1.00 52.00 202 GLU A CA 1
ATOM 1636 C C . GLU A 1 202 ? 3.197 -18.237 -10.184 1.00 52.00 202 GLU A C 1
ATOM 1638 O O . GLU A 1 202 ? 2.587 -17.206 -10.407 1.00 52.00 202 GLU A O 1
ATOM 1643 N N . ARG A 1 203 ? 3.929 -18.337 -9.055 1.00 57.84 203 ARG A N 1
ATOM 1644 C CA . ARG A 1 203 ? 3.506 -17.606 -7.824 1.00 57.84 203 ARG A CA 1
ATOM 1645 C C . ARG A 1 203 ? 4.458 -16.586 -7.186 1.00 57.84 203 ARG A C 1
ATOM 1647 O O . ARG A 1 203 ? 4.057 -15.965 -6.204 1.00 57.84 203 ARG A O 1
ATOM 1654 N N . CYS A 1 204 ? 5.682 -16.370 -7.678 1.00 58.31 204 CYS A N 1
ATOM 1655 C CA . CYS A 1 204 ? 6.577 -15.384 -7.048 1.00 58.31 204 CYS A CA 1
ATOM 1656 C C . CYS A 1 204 ? 6.484 -14.009 -7.709 1.00 58.31 204 CYS A C 1
ATOM 1658 O O . CYS A 1 204 ? 6.830 -13.852 -8.875 1.00 58.31 204 CYS A O 1
ATOM 1660 N N . ILE A 1 205 ? 6.095 -13.012 -6.914 1.00 53.88 205 ILE A N 1
ATOM 1661 C CA . ILE A 1 205 ? 6.049 -11.593 -7.288 1.00 53.88 205 ILE A CA 1
ATOM 1662 C C . ILE A 1 205 ? 7.438 -10.964 -7.444 1.00 53.88 205 ILE A C 1
ATOM 1664 O O . ILE A 1 205 ? 7.539 -9.890 -7.998 1.00 53.88 205 ILE A O 1
ATOM 1668 N N . PHE A 1 206 ? 8.509 -11.603 -6.966 1.00 54.31 206 PHE A N 1
ATOM 1669 C CA . PHE A 1 206 ? 9.890 -11.138 -7.152 1.00 54.31 206 PHE A CA 1
ATOM 1670 C C . PHE A 1 206 ? 10.650 -11.934 -8.225 1.00 54.31 206 PHE A C 1
ATOM 1672 O O . PHE A 1 206 ? 11.842 -11.710 -8.424 1.00 54.31 206 PHE A O 1
ATOM 1679 N N . GLY A 1 207 ? 9.988 -12.879 -8.902 1.00 54.34 207 GLY A N 1
ATOM 1680 C CA . GLY A 1 207 ? 10.628 -13.772 -9.866 1.00 54.34 207 GLY A CA 1
ATOM 1681 C C . GLY A 1 207 ? 11.506 -14.870 -9.230 1.00 54.34 207 GLY A C 1
ATOM 1682 O O . GLY A 1 207 ? 11.416 -15.139 -8.023 1.00 54.34 207 GLY A O 1
ATOM 1683 N N . PRO A 1 208 ? 12.350 -15.548 -10.032 1.00 51.03 208 PRO A N 1
ATOM 1684 C CA . PRO A 1 208 ? 13.108 -16.735 -9.617 1.00 51.03 208 PRO A CA 1
ATOM 1685 C C . PRO A 1 208 ? 14.244 -16.458 -8.615 1.00 51.03 208 PRO A C 1
ATOM 1687 O O . PRO A 1 208 ? 14.710 -17.392 -7.961 1.00 51.03 208 PRO A O 1
ATOM 1690 N N . GLU A 1 209 ? 14.661 -15.199 -8.461 1.00 53.62 209 GLU A N 1
ATOM 1691 C CA . GLU A 1 209 ? 15.752 -14.770 -7.567 1.00 53.62 209 GLU A CA 1
ATOM 1692 C C . GLU A 1 209 ? 15.267 -14.224 -6.209 1.00 53.62 209 GLU A C 1
ATOM 1694 O O . GLU A 1 209 ? 16.048 -13.674 -5.436 1.00 53.62 209 GLU A O 1
ATOM 1699 N N . GLY A 1 210 ? 13.974 -14.357 -5.894 1.00 57.91 210 GLY A N 1
ATOM 1700 C CA . GLY A 1 210 ? 13.420 -13.870 -4.629 1.00 57.91 210 GLY A CA 1
ATOM 1701 C C . GLY A 1 210 ? 14.030 -14.555 -3.394 1.00 57.91 210 GLY A C 1
ATOM 1702 O O . GLY A 1 210 ? 13.979 -15.779 -3.264 1.00 57.91 210 GLY A O 1
ATOM 1703 N N . ASP A 1 211 ? 14.544 -13.764 -2.446 1.00 56.88 211 ASP A N 1
ATOM 1704 C CA . ASP A 1 211 ? 15.047 -14.270 -1.161 1.00 56.88 211 ASP A CA 1
ATOM 1705 C C . ASP A 1 211 ? 13.888 -14.636 -0.215 1.00 56.88 211 ASP A C 1
ATOM 1707 O O . ASP A 1 211 ? 13.273 -13.790 0.443 1.00 56.88 211 ASP A O 1
ATOM 1711 N N . CYS A 1 212 ? 13.596 -15.935 -0.141 1.00 51.66 212 CYS A N 1
ATOM 1712 C CA . CYS A 1 212 ? 12.503 -16.489 0.656 1.00 51.66 212 CYS A CA 1
ATOM 1713 C C . CYS A 1 212 ? 12.749 -16.422 2.172 1.00 51.66 212 CYS A C 1
ATOM 1715 O O . CYS A 1 212 ? 11.786 -16.445 2.934 1.00 51.66 212 CYS A O 1
ATOM 1717 N N . SER A 1 213 ? 14.001 -16.294 2.625 1.00 47.06 213 SER A N 1
ATOM 1718 C CA . SER A 1 213 ? 14.313 -16.164 4.056 1.00 47.06 213 SER A CA 1
ATOM 1719 C C . SER A 1 213 ? 13.918 -14.792 4.627 1.00 47.06 213 SER A C 1
ATOM 1721 O O . SER A 1 213 ? 13.882 -14.607 5.843 1.00 47.06 213 SER A O 1
ATOM 1723 N N . ARG A 1 214 ? 13.592 -13.837 3.742 1.00 47.50 214 ARG A N 1
ATOM 1724 C CA . ARG A 1 214 ? 13.392 -12.411 4.044 1.00 47.50 214 ARG A CA 1
ATOM 1725 C C . ARG A 1 214 ? 12.082 -11.824 3.485 1.00 47.50 214 ARG A C 1
ATOM 1727 O O . ARG A 1 214 ? 11.858 -10.617 3.599 1.00 47.50 214 ARG A O 1
ATOM 1734 N N . CYS A 1 215 ? 11.220 -12.648 2.877 1.00 48.94 215 CYS A N 1
ATOM 1735 C CA . CYS A 1 215 ? 9.992 -12.228 2.183 1.00 48.94 215 CYS A CA 1
ATOM 1736 C C . CYS A 1 215 ? 8.760 -12.142 3.118 1.00 48.94 215 CYS A C 1
ATOM 1738 O O . CYS A 1 215 ? 8.441 -13.099 3.820 1.00 48.94 215 CYS A O 1
ATOM 1740 N N . GLY A 1 216 ? 8.017 -11.024 3.075 1.00 48.19 216 GLY A N 1
ATOM 1741 C CA . GLY A 1 216 ? 6.758 -10.780 3.814 1.00 48.19 216 GLY A CA 1
ATOM 1742 C C . GLY A 1 216 ? 5.469 -11.251 3.111 1.00 48.19 216 GLY A C 1
ATOM 1743 O O . GLY A 1 216 ? 4.392 -10.702 3.347 1.00 48.19 216 GLY A O 1
ATOM 1744 N N . CYS A 1 217 ? 5.547 -12.223 2.193 1.00 56.62 217 CYS A N 1
ATOM 1745 C CA . CYS A 1 217 ? 4.376 -12.728 1.461 1.00 56.62 217 CYS A CA 1
ATOM 1746 C C . CYS A 1 217 ? 3.344 -13.352 2.418 1.00 56.62 217 CYS A C 1
ATOM 1748 O O . CYS A 1 217 ? 3.683 -14.252 3.184 1.00 56.62 217 CYS A O 1
ATOM 1750 N N . ASN A 1 218 ? 2.067 -12.952 2.309 1.00 55.91 218 ASN A N 1
ATOM 1751 C CA . ASN A 1 218 ? 0.983 -13.483 3.144 1.00 55.91 218 ASN A CA 1
ATOM 1752 C C . ASN A 1 218 ? 0.899 -15.014 3.096 1.00 55.91 218 ASN A C 1
ATOM 1754 O O . ASN A 1 218 ? 0.651 -15.621 4.130 1.00 55.91 218 ASN A O 1
ATOM 1758 N N . ILE A 1 219 ? 1.127 -15.642 1.939 1.00 55.88 219 ILE A N 1
ATOM 1759 C CA . ILE A 1 219 ? 1.073 -17.102 1.801 1.00 55.88 219 ILE A CA 1
ATOM 1760 C C . ILE A 1 219 ? 2.218 -17.756 2.583 1.00 55.88 219 ILE A C 1
ATOM 1762 O O . ILE A 1 219 ? 1.975 -18.706 3.321 1.00 55.88 219 ILE A O 1
ATOM 1766 N N . TYR A 1 220 ? 3.445 -17.231 2.481 1.00 54.88 220 TYR A N 1
ATOM 1767 C CA . TYR A 1 220 ? 4.591 -17.756 3.233 1.00 54.88 220 TYR A CA 1
ATOM 1768 C C . TYR A 1 220 ? 4.403 -17.571 4.741 1.00 54.88 220 TYR A C 1
ATOM 1770 O O . TYR A 1 220 ? 4.525 -18.535 5.491 1.00 54.88 220 TYR A O 1
ATOM 1778 N N . THR A 1 221 ? 4.020 -16.368 5.183 1.00 52.47 221 THR A N 1
ATOM 1779 C CA . THR A 1 221 ? 3.766 -16.088 6.604 1.00 52.47 221 THR A CA 1
ATOM 1780 C C . THR A 1 221 ? 2.644 -16.966 7.155 1.00 52.47 221 THR A C 1
ATOM 1782 O O . THR A 1 221 ? 2.772 -17.494 8.253 1.00 52.47 221 THR A O 1
ATOM 1785 N N . SER A 1 222 ? 1.582 -17.200 6.376 1.00 57.44 222 SER A N 1
ATOM 1786 C CA . SER A 1 222 ? 0.491 -18.104 6.769 1.00 57.44 222 SER A CA 1
ATOM 1787 C C . SER A 1 222 ? 0.952 -19.546 6.868 1.00 57.44 222 SER A C 1
ATOM 1789 O O . SER A 1 222 ? 0.582 -20.243 7.802 1.00 57.44 222 SER A O 1
ATOM 1791 N N . PHE A 1 223 ? 1.764 -20.004 5.917 1.00 58.81 223 PHE A N 1
ATOM 1792 C CA . PHE A 1 223 ? 2.243 -21.377 5.900 1.00 58.81 223 PHE A CA 1
ATOM 1793 C C . PHE A 1 223 ? 3.210 -21.664 7.052 1.00 58.81 223 PHE A C 1
ATOM 1795 O O . PHE A 1 223 ? 3.065 -22.683 7.720 1.00 58.81 223 PHE A O 1
ATOM 1802 N N . VAL A 1 224 ? 4.152 -20.755 7.324 1.00 52.38 224 VAL A N 1
ATOM 1803 C CA . VAL A 1 224 ? 5.057 -20.852 8.480 1.00 52.38 224 VAL A CA 1
ATOM 1804 C C . VAL A 1 224 ? 4.258 -20.840 9.779 1.00 52.38 224 VAL A C 1
ATOM 1806 O O . VAL A 1 224 ? 4.437 -21.731 10.600 1.00 52.38 224 VAL A O 1
ATOM 1809 N N . ALA A 1 225 ? 3.304 -19.918 9.922 1.00 54.28 225 ALA A N 1
ATOM 1810 C CA . ALA A 1 225 ? 2.442 -19.847 11.096 1.00 54.28 225 ALA A CA 1
ATOM 1811 C C . ALA A 1 225 ? 1.592 -21.120 11.298 1.00 54.28 225 ALA A C 1
ATOM 1813 O O . ALA A 1 225 ? 1.437 -21.592 12.422 1.00 54.28 225 ALA A O 1
ATOM 1814 N N . ILE A 1 226 ? 1.081 -21.725 10.217 1.00 53.94 226 ILE A N 1
ATOM 1815 C CA . ILE A 1 226 ? 0.368 -23.014 10.264 1.00 53.94 226 ILE A CA 1
ATOM 1816 C C . ILE A 1 226 ? 1.318 -24.157 10.652 1.00 53.94 226 ILE A C 1
ATOM 1818 O O . ILE A 1 226 ? 0.954 -24.992 11.476 1.00 53.94 226 ILE A O 1
ATOM 1822 N N . ARG A 1 227 ? 2.524 -24.207 10.072 1.00 52.66 227 ARG A N 1
ATOM 1823 C CA . ARG A 1 227 ? 3.508 -25.276 10.308 1.00 52.66 227 ARG A CA 1
ATOM 1824 C C . ARG A 1 227 ? 4.099 -25.230 11.717 1.00 52.66 227 ARG A C 1
ATOM 1826 O O . ARG A 1 227 ? 4.350 -26.277 12.302 1.00 52.66 227 ARG A O 1
ATOM 1833 N N . GLU A 1 228 ? 4.352 -24.034 12.234 1.00 55.50 228 GLU A N 1
ATOM 1834 C CA . GLU A 1 228 ? 5.047 -23.807 13.507 1.00 55.50 228 GLU A CA 1
ATOM 1835 C C . GLU A 1 228 ? 4.078 -23.577 14.676 1.00 55.50 228 GLU A C 1
ATOM 1837 O O . GLU A 1 228 ? 4.510 -23.452 15.818 1.00 55.50 228 GLU A O 1
ATOM 1842 N N . GLY A 1 229 ? 2.766 -23.560 14.416 1.00 45.56 229 GLY A N 1
ATOM 1843 C CA . GLY A 1 229 ? 1.738 -23.366 15.442 1.00 45.56 229 GLY A CA 1
ATOM 1844 C C . GLY A 1 229 ? 1.669 -21.939 15.998 1.00 45.56 229 GLY A C 1
ATOM 1845 O O . GLY A 1 229 ? 0.975 -21.700 16.986 1.00 45.56 229 GLY A O 1
ATOM 1846 N N . ASP A 1 230 ? 2.357 -20.979 15.371 1.00 47.16 230 ASP A N 1
ATOM 1847 C CA . ASP A 1 230 ? 2.311 -19.557 15.725 1.00 47.16 230 ASP A CA 1
ATOM 1848 C C . ASP A 1 230 ? 1.034 -18.904 15.170 1.00 47.16 230 ASP A C 1
ATOM 1850 O O . ASP A 1 230 ? 1.014 -18.154 14.194 1.00 47.16 230 ASP A O 1
ATOM 1854 N N . HIS A 1 231 ? -0.092 -19.230 15.796 1.00 45.25 231 HIS A N 1
ATOM 1855 C CA . HIS A 1 231 ? -1.404 -18.750 15.377 1.00 45.25 231 HIS A CA 1
ATOM 1856 C C . HIS A 1 231 ? -1.625 -17.247 15.629 1.00 45.25 231 HIS A C 1
ATOM 1858 O O . HIS A 1 231 ? -2.609 -16.699 15.126 1.00 45.25 231 HIS A O 1
ATOM 1864 N N . GLU A 1 232 ? -0.756 -16.559 16.379 1.00 38.44 232 GLU A N 1
ATOM 1865 C CA . GLU A 1 232 ? -0.880 -15.113 16.606 1.00 38.44 232 GLU A CA 1
ATOM 1866 C C . GLU A 1 232 ? -0.484 -14.306 15.367 1.00 38.44 232 GLU A C 1
ATOM 1868 O O . GLU A 1 232 ? -1.179 -13.349 15.016 1.00 38.44 232 GLU A O 1
ATOM 1873 N N . THR A 1 233 ? 0.549 -14.733 14.635 1.00 37.22 233 THR A N 1
ATOM 1874 C CA . THR A 1 233 ? 0.944 -14.113 13.359 1.00 37.22 233 THR A CA 1
ATOM 1875 C C . THR A 1 233 ? 0.015 -14.490 12.193 1.00 37.22 233 THR A C 1
ATOM 1877 O O . THR A 1 233 ? -0.171 -13.685 11.276 1.00 37.22 233 THR A O 1
ATOM 1880 N N . ALA A 1 234 ? -0.661 -15.649 12.254 1.00 33.78 234 ALA A N 1
ATOM 1881 C CA . ALA A 1 234 ? -1.678 -16.075 11.275 1.00 33.78 234 ALA A CA 1
ATOM 1882 C C . ALA A 1 234 ? -3.011 -15.303 11.353 1.00 33.78 234 ALA A C 1
ATOM 1884 O O . ALA A 1 234 ? -3.738 -15.230 10.360 1.00 33.78 234 ALA A O 1
ATOM 1885 N N . ARG A 1 235 ? -3.352 -14.702 12.504 1.00 32.03 235 ARG A N 1
ATOM 1886 C CA . ARG A 1 235 ? -4.644 -14.017 12.754 1.00 32.03 235 ARG A CA 1
ATOM 1887 C C . ARG A 1 235 ? -4.911 -12.783 11.883 1.00 32.03 235 ARG A C 1
ATOM 1889 O O . ARG A 1 235 ? -5.960 -12.160 11.995 1.00 32.03 235 ARG A O 1
ATOM 1896 N N . PHE A 1 236 ? -3.990 -12.420 10.999 1.00 33.00 236 PHE A N 1
ATOM 1897 C CA . PHE A 1 236 ? -4.097 -11.263 10.112 1.00 33.00 236 PHE A CA 1
ATOM 1898 C C . PHE A 1 236 ? -4.636 -11.581 8.706 1.00 33.00 236 PHE A C 1
ATOM 1900 O O . PHE A 1 236 ? -4.483 -10.767 7.784 1.00 33.00 236 PHE A O 1
ATOM 1907 N N . LEU A 1 237 ? -5.282 -12.744 8.571 1.00 30.08 237 LEU A N 1
ATOM 1908 C CA . LEU A 1 237 ? -6.117 -13.167 7.446 1.00 30.08 237 LEU A CA 1
ATOM 1909 C C . LEU A 1 237 ? -7.540 -13.505 7.916 1.00 30.08 237 LEU A C 1
ATOM 1911 O O . LEU A 1 237 ? -8.021 -14.620 7.746 1.00 30.08 237 LEU A O 1
ATOM 1915 N N . THR A 1 238 ? -8.204 -12.522 8.510 1.00 26.00 238 THR A N 1
ATOM 1916 C CA . THR A 1 238 ? -9.667 -12.383 8.539 1.00 26.00 238 THR A CA 1
ATOM 1917 C C . THR A 1 238 ? -9.984 -10.905 8.501 1.00 26.00 238 THR A C 1
ATOM 1919 O O . THR A 1 238 ? -9.291 -10.178 9.253 1.00 26.00 238 THR A O 1
#

Sequence (238 aa):
MKWSTNPVLSFPLIRLALWQAEKRKRPLIASINVVNRCNLHCAGCYWTKTEREEDREELSLEDGAELIHRLWKRGTRHFFFIGGEPMTEREKVERWVREVARFGGVSIIVTNGTYGLPAPNEWPRTRYYVSCDGDRQGMDRVRGFDVIHKTSVFEQVKTVAMNRKDVKLAMTISKLNVDRIGSPRCPTFIAQSIRADGQLIERCIFGPEGDCSRCGCNIYTSFVAIREGDHETARFLT

Foldseek 3Di:
DDDDDDDPPPPVNVVVVVVCCVVLVQDQEDEDEQDADALWDFDPDPSVVPPNPDPDDGDDLVNLLVVLVVSVVSNHQEYEHDHHANCVVVVSLLSNLVSSVVSVGAYEYEHCQQNADDDVCPRPNYAYAHEFAAALQRQCQGTNARPVVRGRSRVSSCVRFWQDLRYEYDHDDDPSRQVRAAEPPDPCVVPFDADPVRDTGHHDSRHHPDDLVGGNYLSSQLVCCVVVVVVVSNVPPD

pLDDT: mean 74.95, std 20.49, range [24.05, 98.44]